Protein AF-A0A1Y1K9T4-F1 (afdb_monomer_lite)

Secondary structure (DSSP, 8-state):
--------PPPP-------------------------PPP------PPPPP--S--GGGG-HHHHHHHHS--TT--------EE----TTHHHHHHHHHHHHHHH-TTHHHHS-HHHHHHHHHHHHHHHHHHHHHTTT---HHHHHHHHHHHHS--PPPHHHHHHHHH-S-EE-TT-PEEEE--S----TTSS-SS--TTTHHHHHHS--HHHHHHHHHHHHHHHH-GGG-S--PPPTTTS-SSTTS-S--TTSTT-----PPPHHHHHHHHH-

Foldseek 3Di:
DDDDDDDDDDDDDDDDDDDDDDPPDPPPPPPPPPPPDDPDPDPPPPDPDDPPPDPDPVVPDPVVVVVVVPPCPPPPPPPDQLEDEFFCLVVQVVLVVVQVVVCVVPVCCCQQAPSLNSLLLLLLVLLLLVQVQCVVVVNHDPVSVVSNCVNVVDPDDDDPVSVVVSVVPAWDADPVRRIRGYDHPDAADPQQAQWACDPVRVVVQLRGPRSVLSVVLVVLLVVCQVPVPVPQFDADPPRHGHPDPPPDGDDPSRRNDDGHDHHDPNNVVNVVVD

Structure (mmCIF, N/CA/C/O backbone):
data_AF-A0A1Y1K9T4-F1
#
_entry.id   AF-A0A1Y1K9T4-F1
#
loop_
_atom_site.group_PDB
_atom_site.id
_atom_site.type_symbol
_atom_site.label_atom_id
_atom_site.label_alt_id
_atom_site.label_comp_id
_atom_site.label_asym_id
_atom_site.label_entity_id
_atom_site.label_seq_id
_atom_site.pdbx_PDB_ins_code
_atom_site.Cartn_x
_atom_site.Cartn_y
_atom_site.Cartn_z
_atom_site.occupancy
_atom_site.B_iso_or_equiv
_atom_site.auth_seq_id
_atom_site.auth_comp_id
_atom_site.auth_asym_id
_atom_site.auth_atom_id
_atom_site.pdbx_PDB_model_num
ATOM 1 N N . GLY A 1 1 ? 5.955 -22.149 -65.311 1.00 49.50 1 GLY A N 1
ATOM 2 C CA . GLY A 1 1 ? 7.385 -22.076 -64.959 1.00 49.50 1 GLY A CA 1
ATOM 3 C C . GLY A 1 1 ? 7.579 -22.649 -63.574 1.00 49.50 1 GLY A C 1
ATOM 4 O O . GLY A 1 1 ? 6.890 -22.221 -62.662 1.00 49.50 1 GLY A O 1
ATOM 5 N N . ARG A 1 2 ? 8.435 -23.666 -63.445 1.00 45.94 2 ARG A N 1
ATOM 6 C CA . ARG A 1 2 ? 8.861 -24.265 -62.171 1.00 45.94 2 ARG A CA 1
ATOM 7 C C . ARG A 1 2 ? 9.932 -23.386 -61.516 1.00 45.94 2 ARG A C 1
ATOM 9 O O . ARG A 1 2 ? 10.804 -22.896 -62.220 1.00 45.94 2 ARG A O 1
ATOM 16 N N . GLY A 1 3 ? 9.922 -23.303 -60.190 1.00 44.94 3 GLY A N 1
ATOM 17 C CA . GLY A 1 3 ? 11.048 -22.832 -59.376 1.00 44.94 3 GLY A CA 1
ATOM 18 C C . GLY A 1 3 ? 10.543 -22.349 -58.019 1.00 44.94 3 GLY A C 1
ATOM 19 O O . GLY A 1 3 ? 9.575 -21.611 -57.965 1.00 44.94 3 GLY A O 1
ATOM 20 N N . GLY A 1 4 ? 11.062 -22.744 -56.866 1.00 48.44 4 GLY A N 1
ATOM 21 C CA . GLY A 1 4 ? 12.143 -23.650 -56.503 1.00 48.44 4 GLY A CA 1
ATOM 22 C C . GLY A 1 4 ? 12.247 -23.537 -54.980 1.00 48.44 4 GLY A C 1
ATOM 23 O O . GLY A 1 4 ? 12.459 -22.448 -54.459 1.00 48.44 4 GLY A O 1
ATOM 24 N N . ARG A 1 5 ? 11.988 -24.630 -54.255 1.00 49.28 5 ARG A N 1
ATOM 25 C CA . ARG A 1 5 ? 12.021 -24.673 -52.785 1.00 49.28 5 ARG A CA 1
ATOM 26 C C . ARG A 1 5 ? 13.471 -24.816 -52.316 1.00 49.28 5 ARG A C 1
ATOM 28 O O . ARG A 1 5 ? 14.074 -25.860 -52.546 1.00 49.28 5 ARG A O 1
ATOM 35 N N . GLY A 1 6 ? 14.001 -23.806 -51.630 1.00 53.16 6 GLY A N 1
ATOM 36 C CA . GLY A 1 6 ? 15.271 -23.883 -50.906 1.00 53.16 6 GLY A CA 1
ATOM 37 C C . GLY A 1 6 ? 15.048 -24.311 -49.454 1.00 53.16 6 GLY A C 1
ATOM 38 O O . GLY A 1 6 ? 14.579 -23.522 -48.642 1.00 53.16 6 GLY A O 1
ATOM 39 N N . ARG A 1 7 ? 15.373 -25.568 -49.127 1.00 52.28 7 ARG A N 1
ATOM 40 C CA . ARG A 1 7 ? 15.517 -26.065 -47.748 1.00 52.28 7 ARG A CA 1
ATOM 41 C C . ARG A 1 7 ? 16.959 -25.819 -47.298 1.00 52.28 7 ARG A C 1
ATOM 43 O O . ARG A 1 7 ? 17.856 -26.544 -47.716 1.00 52.28 7 ARG A O 1
ATOM 50 N N . GLY A 1 8 ? 17.172 -24.809 -46.457 1.00 53.03 8 GLY A N 1
ATOM 51 C CA . GLY A 1 8 ? 18.429 -24.599 -45.738 1.00 53.03 8 GLY A CA 1
ATOM 52 C C . GLY A 1 8 ? 18.405 -25.348 -44.409 1.00 53.03 8 GLY A C 1
ATOM 53 O O . GLY A 1 8 ? 17.587 -25.047 -43.545 1.00 53.03 8 GLY A O 1
ATOM 54 N N . GLY A 1 9 ? 19.268 -26.354 -44.268 1.00 44.62 9 GLY A N 1
ATOM 55 C CA . GLY A 1 9 ? 19.454 -27.108 -43.032 1.00 44.62 9 GLY A CA 1
ATOM 56 C C . GLY A 1 9 ? 20.276 -26.325 -42.011 1.00 44.62 9 GLY A C 1
ATOM 57 O O . GLY A 1 9 ? 21.376 -25.871 -42.322 1.00 44.62 9 GLY A O 1
ATOM 58 N N . PHE A 1 10 ? 19.766 -26.215 -40.785 1.00 49.69 10 PHE A N 1
ATOM 59 C CA . PHE A 1 10 ? 20.542 -25.731 -39.648 1.00 49.69 10 PHE A CA 1
ATOM 60 C C . PHE A 1 10 ? 21.143 -26.909 -38.884 1.00 49.69 10 PHE A C 1
ATOM 62 O O . PHE A 1 10 ? 20.451 -27.818 -38.426 1.00 49.69 10 PHE A O 1
ATOM 69 N N . ARG A 1 11 ? 22.475 -26.887 -38.825 1.00 52.44 11 ARG A N 1
ATOM 70 C CA . ARG A 1 11 ? 23.350 -27.846 -38.158 1.00 52.44 11 ARG A CA 1
ATOM 71 C C . ARG A 1 11 ? 23.148 -27.810 -36.647 1.00 52.44 11 ARG A C 1
ATOM 73 O O . ARG A 1 11 ? 23.119 -26.742 -36.044 1.00 52.44 11 ARG A O 1
ATOM 80 N N . GLY A 1 12 ? 23.099 -29.000 -36.056 1.00 42.03 12 GLY A N 1
ATOM 81 C CA . GLY A 1 12 ? 23.170 -29.203 -34.618 1.00 42.03 12 GLY A CA 1
ATOM 82 C C . GLY A 1 12 ? 24.531 -28.802 -34.051 1.00 42.03 12 GLY A C 1
ATOM 83 O O . GLY A 1 12 ? 25.571 -29.285 -34.500 1.00 42.03 12 GLY A O 1
ATOM 84 N N . GLY A 1 13 ? 24.500 -27.947 -33.032 1.00 47.53 13 GLY A N 1
ATOM 85 C CA . GLY A 1 13 ? 25.598 -27.739 -32.100 1.00 47.53 13 GLY A CA 1
ATOM 86 C C . GLY A 1 13 ? 25.419 -28.663 -30.901 1.00 47.53 13 GLY A C 1
ATOM 87 O O . GLY A 1 13 ? 24.564 -28.427 -30.053 1.00 47.53 13 GLY A O 1
ATOM 88 N N . LYS A 1 14 ? 26.220 -29.730 -30.845 1.00 45.22 14 LYS A N 1
ATOM 89 C CA . LYS A 1 14 ? 26.478 -30.493 -29.621 1.00 45.22 14 LYS A CA 1
ATOM 90 C C . LYS A 1 14 ? 27.321 -29.610 -28.701 1.00 45.22 14 LYS A C 1
ATOM 92 O O . LYS A 1 14 ? 28.496 -29.415 -28.991 1.00 45.22 14 LYS A O 1
ATOM 97 N N . ASN A 1 15 ? 26.745 -29.118 -27.608 1.00 47.81 15 ASN A N 1
ATOM 98 C CA . ASN A 1 15 ? 27.526 -28.588 -26.496 1.00 47.81 15 ASN A CA 1
ATOM 99 C C . ASN A 1 15 ? 27.619 -29.659 -25.409 1.00 47.81 15 ASN A C 1
ATOM 101 O O . ASN A 1 15 ? 26.684 -29.894 -24.648 1.00 47.81 15 ASN A O 1
ATOM 105 N N . ASN A 1 16 ? 28.776 -30.315 -25.387 1.00 46.94 16 ASN A N 1
ATOM 106 C CA . ASN A 1 16 ? 29.278 -31.029 -24.228 1.00 46.94 16 ASN A CA 1
ATOM 107 C C . ASN A 1 16 ? 29.787 -29.973 -23.245 1.00 46.94 16 ASN A C 1
ATOM 109 O O . ASN A 1 16 ? 30.756 -29.289 -23.557 1.00 46.94 16 ASN A O 1
ATOM 113 N N . ASN A 1 17 ? 29.189 -29.873 -22.061 1.00 46.59 17 ASN A N 1
ATOM 114 C CA . ASN A 1 17 ? 29.926 -29.384 -20.904 1.00 46.59 17 ASN A CA 1
ATOM 115 C C . ASN A 1 17 ? 29.668 -30.307 -19.718 1.00 46.59 17 ASN A C 1
ATOM 117 O O . ASN A 1 17 ? 28.622 -30.290 -19.073 1.00 46.59 17 ASN A O 1
ATOM 121 N N . ALA A 1 18 ? 30.663 -31.164 -19.514 1.00 44.03 18 ALA A N 1
ATOM 122 C CA . ALA A 1 18 ? 30.941 -31.847 -18.273 1.00 44.03 18 ALA A CA 1
ATOM 123 C C . ALA A 1 18 ? 31.392 -30.808 -17.238 1.00 44.03 18 ALA A C 1
ATOM 125 O O . ALA A 1 18 ? 32.178 -29.918 -17.549 1.00 44.03 18 ALA A O 1
ATOM 126 N N . GLY A 1 19 ? 30.902 -30.932 -16.010 1.00 41.97 19 GLY A N 1
ATOM 127 C CA . GLY A 1 19 ? 31.289 -30.033 -14.927 1.00 41.97 19 GLY A CA 1
ATOM 128 C C . GLY A 1 19 ? 30.475 -30.255 -13.667 1.00 41.97 19 GLY A C 1
ATOM 129 O O . GLY A 1 19 ? 29.957 -29.310 -13.088 1.00 41.97 19 GLY A O 1
ATOM 130 N N . GLY A 1 20 ? 30.309 -31.518 -13.270 1.00 44.53 20 GLY A N 1
ATOM 131 C CA . GLY A 1 20 ? 29.775 -31.849 -11.959 1.00 44.53 20 GLY A CA 1
ATOM 132 C C . GLY A 1 20 ? 30.798 -31.506 -10.880 1.00 44.53 20 GLY A C 1
ATOM 133 O O . GLY A 1 20 ? 31.804 -32.194 -10.746 1.00 44.53 20 GLY A O 1
ATOM 134 N N . GLN A 1 21 ? 30.507 -30.486 -10.079 1.00 44.75 21 GLN A N 1
ATOM 135 C CA . GLN A 1 21 ? 31.008 -30.377 -8.715 1.00 44.75 21 GLN A CA 1
ATOM 136 C C . GLN A 1 21 ? 29.795 -30.315 -7.790 1.00 44.75 21 GLN A C 1
ATOM 138 O O . GLN A 1 21 ? 29.117 -29.300 -7.672 1.00 44.75 21 GLN A O 1
ATOM 143 N N . LYS A 1 22 ? 29.494 -31.466 -7.181 1.00 47.97 22 LYS A N 1
ATOM 144 C CA . LYS A 1 22 ? 28.606 -31.560 -6.024 1.00 47.97 22 LYS A CA 1
ATOM 145 C C . LYS A 1 22 ? 29.337 -30.927 -4.834 1.00 47.97 22 LYS A C 1
ATOM 147 O O . LYS A 1 22 ? 30.411 -31.427 -4.500 1.00 47.97 22 LYS A O 1
ATOM 152 N N . PRO A 1 23 ? 28.791 -29.904 -4.162 1.00 53.16 23 PRO A N 1
ATOM 153 C CA . PRO A 1 23 ? 29.259 -29.565 -2.829 1.00 53.16 23 PRO A CA 1
ATOM 154 C C . PRO A 1 23 ? 28.899 -30.719 -1.883 1.00 53.16 23 PRO A C 1
ATOM 156 O O . PRO A 1 23 ? 27.733 -31.092 -1.741 1.00 53.16 23 PRO A O 1
ATOM 159 N N . GLN A 1 24 ? 29.926 -31.324 -1.282 1.00 45.25 24 GLN A N 1
ATOM 160 C CA . GLN A 1 24 ? 29.798 -32.182 -0.109 1.00 45.25 24 GLN A CA 1
ATOM 161 C C . GLN A 1 24 ? 29.261 -31.320 1.038 1.00 45.25 24 GLN A C 1
ATOM 163 O O . GLN A 1 24 ? 30.014 -30.632 1.717 1.00 45.25 24 GLN A O 1
ATOM 168 N N . GLY A 1 25 ? 27.942 -31.325 1.220 1.00 42.34 25 GLY A N 1
ATOM 169 C CA . GLY A 1 25 ? 27.339 -30.920 2.479 1.00 42.34 25 GLY A CA 1
ATOM 170 C C . GLY A 1 25 ? 27.573 -32.033 3.490 1.00 42.34 25 GLY A C 1
ATOM 171 O O . GLY A 1 25 ? 27.000 -33.117 3.355 1.00 42.34 25 GLY A O 1
ATOM 172 N N . GLU A 1 26 ? 28.433 -31.777 4.473 1.00 43.53 26 GLU A N 1
ATOM 173 C CA . GLU A 1 26 ? 28.500 -32.559 5.703 1.00 43.53 26 GLU A CA 1
ATOM 174 C C . GLU A 1 26 ? 27.096 -32.626 6.303 1.00 43.53 26 GLU A C 1
ATOM 176 O O . GLU A 1 26 ? 26.565 -31.662 6.855 1.00 43.53 26 GLU A O 1
ATOM 181 N N . SER A 1 27 ? 26.463 -33.783 6.143 1.00 46.03 27 SER A N 1
ATOM 182 C CA . SER A 1 27 ? 25.241 -34.113 6.853 1.00 46.03 27 SER A CA 1
ATOM 183 C C . SER A 1 27 ? 25.638 -34.341 8.304 1.00 46.03 27 SER A C 1
ATOM 185 O O . SER A 1 27 ? 26.093 -35.424 8.669 1.00 46.03 27 SER A O 1
ATOM 187 N N . GLN A 1 28 ? 25.516 -33.304 9.130 1.00 48.09 28 GLN A N 1
ATOM 188 C CA . GLN A 1 28 ? 25.500 -33.494 10.570 1.00 48.09 28 GLN A CA 1
ATOM 189 C C . GLN A 1 28 ? 24.288 -34.373 10.886 1.00 48.09 28 GLN A C 1
ATOM 191 O O . GLN A 1 28 ? 23.140 -33.941 10.792 1.00 48.09 28 GLN A O 1
ATOM 196 N N . ASN A 1 29 ? 24.561 -35.638 11.209 1.00 39.69 29 ASN A N 1
ATOM 197 C CA . ASN A 1 29 ? 23.610 -36.530 11.852 1.00 39.69 29 ASN A CA 1
ATOM 198 C C . ASN A 1 29 ? 23.213 -35.887 13.182 1.00 39.69 29 ASN A C 1
ATOM 200 O O . ASN A 1 29 ? 23.878 -36.068 14.202 1.00 39.69 29 ASN A O 1
ATOM 204 N N . ILE A 1 30 ? 22.127 -35.118 13.169 1.00 43.31 30 ILE A N 1
ATOM 205 C CA . ILE A 1 30 ? 21.402 -34.785 14.385 1.00 43.31 30 ILE A CA 1
ATOM 206 C C . ILE A 1 30 ? 20.771 -36.097 14.835 1.00 43.31 30 ILE A C 1
ATOM 208 O O . ILE A 1 30 ? 19.732 -36.522 14.330 1.00 43.31 30 ILE A O 1
ATOM 212 N N . THR A 1 31 ? 21.443 -36.770 15.764 1.00 41.16 31 THR A N 1
ATOM 213 C CA . THR A 1 31 ? 20.848 -37.825 16.575 1.00 41.16 31 THR A CA 1
ATOM 214 C C . THR A 1 31 ? 19.675 -37.192 17.313 1.00 41.16 31 THR A C 1
ATOM 216 O O . THR A 1 31 ? 19.848 -36.539 18.340 1.00 41.16 31 THR A O 1
ATOM 219 N N . ILE A 1 32 ? 18.473 -37.342 16.756 1.00 43.34 32 ILE A N 1
ATOM 220 C CA . ILE A 1 32 ? 17.227 -37.060 17.457 1.00 43.34 32 ILE A CA 1
ATOM 221 C C . ILE A 1 32 ? 17.204 -38.040 18.625 1.00 43.34 32 ILE A C 1
ATOM 223 O O . ILE A 1 32 ? 16.961 -39.235 18.449 1.00 43.34 32 ILE A O 1
ATOM 227 N N . GLY A 1 33 ? 17.546 -37.539 19.811 1.00 42.03 33 GLY A N 1
ATOM 228 C CA . GLY A 1 33 ? 17.404 -38.284 21.047 1.00 42.03 33 GLY A CA 1
ATOM 229 C C . GLY A 1 33 ? 15.968 -38.781 21.137 1.00 42.03 33 GLY A C 1
ATOM 230 O O . GLY A 1 33 ? 15.025 -37.992 21.119 1.00 42.03 33 GLY A O 1
ATOM 231 N N . GLN A 1 34 ? 15.806 -40.101 21.187 1.00 42.69 34 GLN A N 1
ATOM 232 C CA . GLN A 1 34 ? 14.539 -40.725 21.520 1.00 42.69 34 GLN A CA 1
ATOM 233 C C . GLN A 1 34 ? 14.127 -40.238 22.912 1.00 42.69 34 GLN A C 1
ATOM 235 O O . GLN A 1 34 ? 14.624 -40.728 23.925 1.00 42.69 34 GLN A O 1
ATOM 240 N N . PHE A 1 35 ? 13.196 -39.287 22.972 1.00 45.66 35 PHE A N 1
ATOM 241 C CA . PHE A 1 35 ? 12.463 -38.962 24.190 1.00 45.66 35 PHE A CA 1
ATOM 242 C C . PHE A 1 35 ? 11.432 -40.066 24.461 1.00 45.66 35 PHE A C 1
ATOM 244 O O . PHE A 1 35 ? 10.226 -39.859 24.389 1.00 45.66 35 PHE A O 1
ATOM 251 N N . ASN A 1 36 ? 11.918 -41.268 24.775 1.00 52.19 36 ASN A N 1
ATOM 252 C CA . ASN A 1 36 ? 11.125 -42.308 25.419 1.00 52.19 36 ASN A CA 1
ATOM 253 C C . ASN A 1 36 ? 11.132 -42.051 26.928 1.00 52.19 36 ASN A C 1
ATOM 255 O O . ASN A 1 36 ? 11.788 -42.747 27.699 1.00 52.19 36 ASN A O 1
ATOM 259 N N . THR A 1 37 ? 10.388 -41.039 27.365 1.00 51.78 37 THR A N 1
ATOM 260 C CA . THR A 1 37 ? 9.937 -40.968 28.755 1.00 51.78 37 THR A CA 1
ATOM 261 C C . THR A 1 37 ? 8.438 -41.170 28.753 1.00 51.78 37 THR A C 1
ATOM 263 O O . THR A 1 37 ? 7.684 -40.271 28.386 1.00 51.78 37 THR A O 1
ATOM 266 N N . ALA A 1 38 ? 8.019 -42.373 29.145 1.00 57.97 38 ALA A N 1
ATOM 267 C CA . ALA A 1 38 ? 6.635 -42.643 29.492 1.00 57.97 38 ALA A CA 1
ATOM 268 C C . ALA A 1 38 ? 6.132 -41.559 30.468 1.00 57.97 38 ALA A C 1
ATOM 270 O O . ALA A 1 38 ? 6.896 -41.144 31.350 1.00 57.97 38 ALA A O 1
ATOM 271 N N . PRO A 1 39 ? 4.883 -41.084 30.331 1.00 54.97 39 PRO A N 1
ATOM 272 C CA . PRO A 1 39 ? 4.324 -40.112 31.257 1.00 54.97 39 PRO A CA 1
ATOM 273 C C . PRO A 1 39 ? 4.402 -40.683 32.675 1.00 54.97 39 PRO A C 1
ATOM 275 O O . PRO A 1 39 ? 3.820 -41.729 32.968 1.00 54.97 39 PRO A O 1
ATOM 278 N N . LYS A 1 40 ? 5.154 -40.012 33.558 1.00 50.41 40 LYS A N 1
ATOM 279 C CA . LYS A 1 40 ? 5.121 -40.303 34.994 1.00 50.41 40 LYS A CA 1
ATOM 280 C C . LYS A 1 40 ? 3.668 -40.176 35.436 1.00 50.41 40 LYS A C 1
ATOM 282 O O . LYS A 1 40 ? 3.077 -39.109 35.281 1.00 50.41 40 LYS A O 1
ATOM 287 N N . SER A 1 41 ? 3.103 -41.260 35.961 1.00 54.59 41 SER A N 1
ATOM 288 C CA . SER A 1 41 ? 1.769 -41.256 36.548 1.00 54.59 41 SER A CA 1
ATOM 289 C C . SER A 1 41 ? 1.710 -40.165 37.614 1.00 54.59 41 SER A C 1
ATOM 291 O O . SER A 1 41 ? 2.387 -40.254 38.642 1.00 54.59 41 SER A O 1
ATOM 293 N N . VAL A 1 42 ? 0.940 -39.114 37.345 1.00 51.56 42 VAL A N 1
ATOM 294 C CA . VAL A 1 42 ? 0.647 -38.068 38.320 1.00 51.56 42 VAL A CA 1
ATOM 295 C C . VAL A 1 42 ? -0.118 -38.738 39.451 1.00 51.56 42 VAL A C 1
ATOM 297 O O . VAL A 1 42 ? -1.208 -39.268 39.250 1.00 51.56 42 VAL A O 1
ATOM 300 N N . ASN A 1 43 ? 0.496 -38.777 40.630 1.00 55.03 43 ASN A N 1
ATOM 301 C CA . ASN A 1 43 ? -0.120 -39.328 41.822 1.00 55.03 43 ASN A CA 1
ATOM 302 C C . ASN A 1 43 ? -1.220 -38.349 42.263 1.00 55.03 43 ASN A C 1
ATOM 304 O O . ASN A 1 43 ? -0.941 -37.328 42.883 1.00 55.03 43 ASN A O 1
ATOM 308 N N . THR A 1 44 ? -2.468 -38.628 41.886 1.00 52.03 44 THR A N 1
ATOM 309 C CA . THR A 1 44 ? -3.664 -37.809 42.166 1.00 52.03 44 THR A CA 1
ATOM 310 C C . THR A 1 44 ? -4.129 -37.875 43.623 1.00 52.03 44 THR A C 1
ATOM 312 O O . THR A 1 44 ? -5.210 -37.397 43.956 1.00 52.03 44 THR A O 1
ATOM 315 N N . SER A 1 45 ? -3.313 -38.417 44.527 1.00 53.41 45 SER A N 1
ATOM 316 C CA . SER A 1 45 ? -3.566 -38.384 45.966 1.00 53.41 45 SER A CA 1
ATOM 317 C C . SER A 1 45 ? -3.130 -37.039 46.564 1.00 53.41 45 SER A C 1
ATOM 319 O O . SER A 1 45 ? -2.232 -36.979 47.405 1.00 53.41 45 SER A O 1
ATOM 321 N N . LEU A 1 46 ? -3.772 -35.947 46.144 1.00 53.12 46 LEU A N 1
ATOM 322 C CA . LEU A 1 46 ? -3.769 -34.702 46.911 1.00 53.12 46 LEU A CA 1
ATOM 323 C C . LEU A 1 46 ? -4.755 -34.874 48.067 1.00 53.12 46 LEU A C 1
ATOM 325 O O . LEU A 1 46 ? -5.938 -34.557 47.958 1.00 53.12 46 LEU A O 1
ATOM 329 N N . THR A 1 47 ? -4.277 -35.420 49.180 1.00 62.62 47 THR A N 1
ATOM 330 C CA . THR A 1 47 ? -4.990 -35.306 50.450 1.00 62.62 47 THR A CA 1
ATOM 331 C C . THR A 1 47 ? -5.047 -33.822 50.819 1.00 62.62 47 THR A C 1
ATOM 333 O O . THR A 1 47 ? -3.994 -33.182 50.877 1.00 62.62 47 THR A O 1
ATOM 336 N N . PRO A 1 48 ? -6.238 -33.239 51.053 1.00 55.78 48 PRO A N 1
ATOM 337 C CA . PRO A 1 48 ? -6.345 -31.845 51.456 1.00 55.78 48 PRO A CA 1
ATOM 338 C C . PRO A 1 48 ? -5.550 -31.643 52.747 1.00 55.78 48 PRO A C 1
ATOM 340 O O . PRO A 1 48 ? -5.837 -32.263 53.776 1.00 55.78 48 PRO A O 1
ATOM 343 N N . MET A 1 49 ? -4.515 -30.803 52.673 1.00 55.28 49 MET A N 1
ATOM 344 C CA . MET A 1 49 ? -3.785 -30.337 53.845 1.00 55.28 49 MET A CA 1
ATOM 345 C C . MET A 1 49 ? -4.809 -29.730 54.801 1.00 55.28 49 MET A C 1
ATOM 347 O O . MET A 1 49 ? -5.542 -28.809 54.437 1.00 55.28 49 MET A O 1
ATOM 351 N N . LYS A 1 50 ? -4.903 -30.296 56.008 1.00 61.69 50 LYS A N 1
ATOM 352 C CA . LYS A 1 50 ? -5.795 -29.778 57.043 1.00 61.69 50 LYS A CA 1
ATOM 353 C C . LYS A 1 50 ? -5.446 -28.302 57.269 1.00 61.69 50 LYS A C 1
ATOM 355 O O . LYS A 1 50 ? -4.260 -28.007 57.430 1.00 61.69 50 LYS A O 1
ATOM 360 N N . PRO A 1 51 ? -6.431 -27.389 57.269 1.00 54.66 51 PRO A N 1
ATOM 361 C CA . PRO A 1 51 ? -6.173 -25.988 57.553 1.00 54.66 51 PRO A CA 1
ATOM 362 C C . PRO A 1 51 ? -5.486 -25.887 58.915 1.00 54.66 51 PRO A C 1
ATOM 364 O O . PRO A 1 51 ? -5.935 -26.496 59.889 1.00 54.66 51 PRO A O 1
ATOM 367 N N . SER A 1 52 ? -4.365 -25.168 58.960 1.00 55.56 52 SER A N 1
ATOM 368 C CA . SER A 1 52 ? -3.669 -24.882 60.210 1.00 55.56 52 SER A CA 1
ATOM 369 C C . SER A 1 52 ? -4.634 -24.160 61.148 1.00 55.56 52 SER A C 1
ATOM 371 O O . SER A 1 52 ? -5.065 -23.045 60.869 1.00 55.56 52 SER A O 1
ATOM 373 N N . THR A 1 53 ? -4.991 -24.807 62.255 1.00 61.81 53 THR A N 1
ATOM 374 C CA . THR A 1 53 ? -5.800 -24.223 63.333 1.00 61.81 53 THR A CA 1
ATOM 375 C C . THR A 1 53 ? -4.961 -23.439 64.336 1.00 61.81 53 THR A C 1
ATOM 377 O O . THR A 1 53 ? -5.515 -22.907 65.295 1.00 61.81 53 THR A O 1
ATOM 380 N N . GLN A 1 54 ? -3.639 -23.361 64.149 1.00 62.06 54 GLN A N 1
ATOM 381 C CA . GLN A 1 54 ? -2.808 -22.485 64.966 1.00 62.06 54 GLN A CA 1
ATOM 382 C C . GLN A 1 54 ? -2.822 -21.070 64.372 1.00 62.06 54 GLN A C 1
ATOM 384 O O . GLN A 1 54 ? -2.382 -20.896 63.232 1.00 62.06 54 GLN A O 1
ATOM 389 N N . PRO A 1 55 ? -3.330 -20.063 65.107 1.00 55.47 55 PRO A N 1
ATOM 390 C CA . PRO A 1 55 ? -3.216 -18.672 64.701 1.00 55.47 55 PRO A CA 1
ATOM 391 C C . PRO A 1 55 ? -1.731 -18.304 64.691 1.00 55.47 55 PRO A C 1
ATOM 393 O O . PRO A 1 55 ? -1.088 -18.253 65.735 1.00 55.47 55 PRO A O 1
ATOM 396 N N . SER A 1 56 ? -1.167 -18.100 63.503 1.00 60.50 56 SER A N 1
ATOM 397 C CA . SER A 1 56 ? 0.183 -17.562 63.361 1.00 60.50 56 SER A CA 1
ATOM 398 C C . SER A 1 56 ? 0.235 -16.155 63.961 1.00 60.50 56 SER A C 1
ATOM 400 O O . SER A 1 56 ? -0.655 -15.346 63.688 1.00 60.50 56 SER A O 1
ATOM 402 N N . GLU A 1 57 ? 1.294 -15.846 64.712 1.00 59.25 57 GLU A N 1
ATOM 403 C CA . GLU A 1 57 ? 1.519 -14.546 65.371 1.00 59.25 57 GLU A CA 1
ATOM 404 C C . GLU A 1 57 ? 1.515 -13.336 64.413 1.00 59.25 57 GLU A C 1
ATOM 406 O O . GLU A 1 57 ? 1.377 -12.204 64.863 1.00 59.25 57 GLU A O 1
ATOM 411 N N . LEU A 1 58 ? 1.544 -13.561 63.092 1.00 57.84 58 LEU A N 1
ATOM 412 C CA . LEU A 1 58 ? 1.388 -12.520 62.069 1.00 57.84 58 LEU A CA 1
ATOM 413 C C . LEU A 1 58 ? 0.065 -11.735 62.132 1.00 57.84 58 LEU A C 1
ATOM 415 O O . LEU A 1 58 ? -0.017 -10.662 61.550 1.00 57.84 58 LEU A O 1
ATOM 419 N N . ARG A 1 59 ? -0.973 -12.225 62.826 1.00 54.09 59 ARG A N 1
ATOM 420 C CA . ARG A 1 59 ? -2.239 -11.476 62.978 1.00 54.09 59 ARG A CA 1
ATOM 421 C C . ARG A 1 59 ? -2.178 -10.311 63.972 1.00 54.09 59 ARG A C 1
ATOM 423 O O . ARG A 1 59 ? -3.093 -9.495 63.985 1.00 54.09 59 ARG A O 1
ATOM 430 N N . ASN A 1 60 ? -1.123 -10.233 64.779 1.00 55.84 60 ASN A N 1
ATOM 431 C CA . ASN A 1 60 ? -0.922 -9.161 65.757 1.00 55.84 60 ASN A CA 1
ATOM 432 C C . ASN A 1 60 ? 0.242 -8.243 65.375 1.00 55.84 60 ASN A C 1
ATOM 434 O O . ASN A 1 60 ? 0.776 -7.551 66.238 1.00 55.84 60 ASN A O 1
ATOM 438 N N . ASP A 1 61 ? 0.667 -8.261 64.112 1.00 61.59 61 ASP A N 1
ATOM 439 C CA . ASP A 1 61 ? 1.626 -7.283 63.630 1.00 61.59 61 ASP A CA 1
ATOM 440 C C . ASP A 1 61 ? 0.885 -5.952 63.390 1.00 61.59 61 ASP A C 1
ATOM 442 O O . ASP A 1 61 ? 0.011 -5.895 62.517 1.00 61.59 61 ASP A O 1
ATOM 446 N N . PRO A 1 62 ? 1.179 -4.885 64.159 1.00 62.22 62 PRO A N 1
ATOM 447 C CA . PRO A 1 62 ? 0.538 -3.586 63.976 1.00 62.22 62 PRO A CA 1
ATOM 448 C C . PRO A 1 62 ? 0.784 -3.003 62.577 1.00 62.22 62 PRO A C 1
ATOM 450 O O . PRO A 1 62 ? -0.041 -2.233 62.106 1.00 62.22 62 PRO A O 1
ATOM 453 N N . MET A 1 63 ? 1.833 -3.432 61.860 1.00 62.22 63 MET A N 1
ATOM 454 C CA . MET A 1 63 ? 2.055 -3.032 60.463 1.00 62.22 63 MET A CA 1
ATOM 455 C C . MET A 1 63 ? 1.039 -3.634 59.481 1.00 62.22 63 MET A C 1
ATOM 457 O O . MET A 1 63 ? 0.908 -3.133 58.369 1.00 62.22 63 MET A O 1
ATOM 461 N N . TRP A 1 64 ? 0.334 -4.707 59.855 1.00 61.47 64 TRP A N 1
ATOM 462 C CA . TRP A 1 64 ? -0.679 -5.353 59.010 1.00 61.47 64 TRP A CA 1
ATOM 463 C C . TRP A 1 64 ? -2.108 -4.899 59.319 1.00 61.47 64 TRP A C 1
ATOM 465 O O . TRP A 1 64 ? -2.988 -5.080 58.480 1.00 61.47 64 TRP A O 1
ATOM 475 N N . GLN A 1 65 ? -2.348 -4.285 60.482 1.00 58.38 65 GLN A N 1
ATOM 476 C CA . GLN A 1 65 ? -3.670 -3.764 60.854 1.00 58.38 65 GLN A CA 1
ATOM 477 C C . GLN A 1 65 ? -4.029 -2.478 60.090 1.00 58.38 65 GLN A C 1
ATOM 479 O O . GLN A 1 65 ? -5.209 -2.228 59.848 1.00 58.38 65 GLN A O 1
ATOM 484 N N . ASP A 1 66 ? -3.028 -1.726 59.624 1.00 56.53 66 ASP A N 1
ATOM 485 C CA . ASP A 1 66 ? -3.248 -0.483 58.875 1.00 56.53 66 ASP A CA 1
ATOM 486 C C . ASP A 1 66 ? -3.616 -0.719 57.396 1.00 56.53 66 ASP A C 1
ATOM 488 O O . ASP A 1 66 ? -4.285 0.114 56.789 1.00 56.53 66 ASP A O 1
ATOM 492 N N . PHE A 1 67 ? -3.290 -1.885 56.819 1.00 56.69 67 PHE A N 1
ATOM 493 C CA . PHE A 1 67 ? -3.668 -2.216 55.433 1.00 56.69 67 PHE A CA 1
ATOM 494 C C . PHE A 1 67 ? -5.147 -2.591 55.265 1.00 56.69 67 PHE A C 1
ATOM 496 O O . PHE A 1 67 ? -5.673 -2.500 54.157 1.00 56.69 67 PHE A O 1
ATOM 503 N N . GLU A 1 68 ? -5.821 -3.043 56.328 1.00 55.72 68 GLU A N 1
ATOM 504 C CA . GLU A 1 68 ? -7.250 -3.391 56.269 1.00 55.72 68 GLU A CA 1
ATOM 505 C C . GLU A 1 68 ? -8.163 -2.188 56.575 1.00 55.72 68 GLU A C 1
ATOM 507 O O . GLU A 1 68 ? -9.327 -2.193 56.172 1.00 55.72 68 GLU A O 1
ATOM 512 N N . ALA A 1 69 ? -7.649 -1.157 57.260 1.00 53.47 69 ALA A N 1
ATOM 513 C CA . ALA A 1 69 ? -8.414 0.024 57.674 1.00 53.47 69 ALA A CA 1
ATOM 514 C C . ALA A 1 69 ? -8.296 1.205 56.698 1.00 53.47 69 ALA A C 1
ATOM 516 O O . ALA A 1 69 ? -9.262 1.951 56.524 1.00 53.47 69 ALA A O 1
ATOM 517 N N . GLU A 1 70 ? -7.167 1.341 56.000 1.00 55.00 70 GLU A N 1
ATOM 518 C CA . GLU A 1 70 ? -7.090 2.156 54.790 1.00 55.00 70 GLU A CA 1
ATOM 519 C C . GLU A 1 70 ? -7.647 1.326 53.636 1.00 55.00 70 GLU A C 1
ATOM 521 O O . GLU A 1 70 ? -6.913 0.738 52.839 1.00 55.00 70 GLU A O 1
ATOM 526 N N . GLY A 1 71 ? -8.982 1.237 53.560 1.00 55.31 71 GLY A N 1
ATOM 527 C CA . GLY A 1 71 ? -9.639 0.796 52.336 1.00 55.31 71 GLY A CA 1
ATOM 528 C C . GLY A 1 71 ? -8.943 1.498 51.178 1.00 55.31 71 GLY A C 1
ATOM 529 O O . GLY A 1 71 ? -8.748 2.704 51.264 1.00 55.31 71 GLY A O 1
ATOM 530 N N . LEU A 1 72 ? -8.477 0.731 50.187 1.00 55.84 72 LEU A N 1
ATOM 531 C CA . LEU A 1 72 ? -7.665 1.176 49.048 1.00 55.84 72 LEU A CA 1
ATOM 532 C C . LEU A 1 72 ? -8.399 2.233 48.190 1.00 55.84 72 LEU A C 1
ATOM 534 O O . LEU A 1 72 ? -8.732 2.026 47.023 1.00 55.84 72 LEU A O 1
ATOM 538 N N . GLU A 1 73 ? -8.646 3.396 48.783 1.00 52.94 73 GLU A N 1
ATOM 539 C CA . GLU A 1 73 ? -9.109 4.651 48.220 1.00 52.94 73 GLU A CA 1
ATOM 540 C C . GLU A 1 73 ? -7.913 5.254 47.490 1.00 52.94 73 GLU A C 1
ATOM 542 O O . GLU A 1 73 ? -7.199 6.133 47.957 1.00 52.94 73 GLU A O 1
ATOM 547 N N . GLY A 1 74 ? -7.629 4.679 46.330 1.00 52.75 74 GLY A N 1
ATOM 548 C CA . GLY A 1 74 ? -6.465 5.048 45.534 1.00 52.75 74 GLY A CA 1
ATOM 549 C C . GLY A 1 74 ? -6.390 4.302 44.214 1.00 52.75 74 GLY A C 1
ATOM 550 O O . GLY A 1 74 ? -5.802 4.805 43.256 1.00 52.75 74 GLY A O 1
ATOM 551 N N . PHE A 1 75 ? -7.065 3.155 44.098 1.00 54.97 75 PHE A N 1
ATOM 552 C CA . PHE A 1 75 ? -7.328 2.567 42.793 1.00 54.97 75 PHE A CA 1
ATOM 553 C C . PHE A 1 75 ? -8.447 3.342 42.108 1.00 54.97 75 PHE A C 1
ATOM 555 O O . PHE A 1 75 ? -9.612 2.945 42.100 1.00 54.97 75 PHE A O 1
ATOM 562 N N . VAL A 1 76 ? -8.080 4.461 41.486 1.00 55.56 76 VAL A N 1
ATOM 563 C CA . VAL A 1 76 ? -8.875 4.990 40.383 1.00 55.56 76 VAL A CA 1
ATOM 564 C C . VAL A 1 76 ? -8.934 3.864 39.360 1.00 55.56 76 VAL A C 1
ATOM 566 O O . VAL A 1 76 ? -7.902 3.483 38.803 1.00 55.56 76 VAL A O 1
ATOM 569 N N . ALA A 1 77 ? -10.121 3.284 39.169 1.00 60.41 77 ALA A N 1
ATOM 570 C CA . ALA A 1 77 ? -10.343 2.297 38.127 1.00 60.41 77 ALA A CA 1
ATOM 571 C C . ALA A 1 77 ? -9.767 2.875 36.833 1.00 60.41 77 ALA A C 1
ATOM 573 O O . ALA A 1 77 ? -10.205 3.938 36.387 1.00 60.41 77 ALA A O 1
ATOM 574 N N . TYR A 1 78 ? -8.726 2.232 36.298 1.00 56.91 78 TYR A N 1
ATOM 575 C CA . TYR A 1 78 ? -8.048 2.706 35.102 1.00 56.91 78 TYR A CA 1
ATOM 576 C C . TYR A 1 78 ? -9.123 2.865 34.034 1.00 56.91 78 TYR A C 1
ATOM 578 O O . TYR A 1 78 ? -9.729 1.867 33.643 1.00 56.91 78 TYR A O 1
ATOM 586 N N . ALA A 1 79 ? -9.428 4.104 33.635 1.00 65.44 79 ALA A N 1
ATOM 587 C CA . ALA A 1 79 ? -10.454 4.347 32.635 1.00 65.44 79 ALA A CA 1
ATOM 588 C C . ALA A 1 79 ? -10.022 3.561 31.392 1.00 65.44 79 ALA A C 1
ATOM 590 O O . ALA A 1 79 ? -8.967 3.872 30.827 1.00 65.44 79 ALA A O 1
ATOM 591 N N . PRO A 1 80 ? -10.740 2.489 31.011 1.00 74.31 80 PRO A N 1
ATOM 592 C CA . PRO A 1 80 ? -10.236 1.587 29.998 1.00 74.31 80 PRO A CA 1
ATOM 593 C C . PRO A 1 80 ? -10.097 2.389 28.710 1.00 74.31 80 PRO A C 1
ATOM 595 O O . PRO A 1 80 ? -11.082 2.919 28.190 1.00 74.31 80 PRO A O 1
ATOM 598 N N . ARG A 1 81 ? -8.866 2.517 28.203 1.00 77.44 81 ARG A N 1
ATOM 599 C CA . ARG A 1 81 ? -8.635 3.056 26.864 1.00 77.44 81 ARG A CA 1
ATOM 600 C C . ARG A 1 81 ? -9.225 2.057 25.880 1.00 77.44 81 ARG A C 1
ATOM 602 O O . ARG A 1 81 ? -8.593 1.073 25.517 1.00 77.44 81 ARG A O 1
ATOM 609 N N . ARG A 1 82 ? -10.460 2.314 25.457 1.00 90.38 82 ARG A N 1
ATOM 610 C CA . ARG A 1 82 ? -11.198 1.526 24.460 1.00 90.38 82 ARG A CA 1
ATOM 611 C C . ARG A 1 82 ? -10.735 1.850 23.042 1.00 90.38 82 ARG A C 1
ATOM 613 O O . ARG A 1 82 ? -11.548 1.970 22.134 1.00 90.38 82 ARG A O 1
ATOM 620 N N . THR A 1 83 ? -9.436 2.060 22.864 1.00 92.56 83 THR A N 1
ATOM 621 C CA . THR A 1 83 ? -8.830 2.417 21.584 1.00 92.56 83 THR A CA 1
ATOM 622 C C . THR A 1 83 ? -7.575 1.601 21.361 1.00 92.56 83 THR A C 1
ATOM 624 O O . THR A 1 83 ? -6.760 1.478 22.273 1.00 92.56 83 THR A O 1
ATOM 627 N N . PHE A 1 84 ? -7.389 1.108 20.146 1.00 92.75 84 PHE A N 1
ATOM 628 C CA . PHE A 1 84 ? -6.193 0.376 19.736 1.00 92.75 84 PHE A CA 1
ATOM 629 C C . PHE A 1 84 ? -5.752 0.841 18.351 1.00 92.75 84 PHE A C 1
ATOM 631 O O . PHE A 1 84 ? -6.566 1.388 17.617 1.00 92.75 84 PHE A O 1
ATOM 638 N N . ALA A 1 85 ? -4.487 0.637 17.996 1.00 91.38 85 ALA A N 1
ATOM 639 C CA . ALA A 1 85 ? -3.961 0.965 16.674 1.00 91.38 85 ALA A CA 1
ATOM 640 C C . ALA A 1 85 ? -3.649 -0.312 15.890 1.00 91.38 85 ALA A C 1
ATOM 642 O O . ALA A 1 85 ? -3.330 -1.342 16.483 1.00 91.38 85 ALA A O 1
ATOM 643 N N . VAL A 1 86 ? -3.734 -0.231 14.563 1.00 91.25 86 VAL A N 1
ATOM 644 C CA . VAL A 1 86 ? -3.369 -1.314 13.639 1.00 91.25 86 VAL A CA 1
ATOM 645 C C . VAL A 1 86 ? -2.392 -0.767 12.609 1.00 91.25 86 VAL A C 1
ATOM 647 O O . VAL A 1 86 ? -2.534 0.368 12.149 1.00 91.25 86 VAL A O 1
ATOM 650 N N . THR A 1 87 ? -1.408 -1.587 12.255 1.00 92.94 87 THR A N 1
ATOM 651 C CA . THR A 1 87 ? -0.461 -1.349 11.165 1.00 92.94 87 THR A CA 1
ATOM 652 C C . THR A 1 87 ? -0.852 -2.192 9.948 1.00 92.94 87 THR A C 1
ATOM 654 O O . THR A 1 87 ? -1.435 -3.269 10.073 1.00 92.94 87 THR A O 1
ATOM 657 N N . LEU A 1 88 ? -0.528 -1.710 8.750 1.00 93.94 88 LEU A N 1
ATOM 658 C CA . LEU A 1 88 ? -0.763 -2.396 7.474 1.00 93.94 88 LEU A CA 1
ATOM 659 C C . LEU A 1 88 ? 0.486 -3.099 6.941 1.00 93.94 88 LEU A C 1
ATOM 661 O O . LEU A 1 88 ? 0.559 -3.434 5.760 1.00 93.94 88 LEU A O 1
ATOM 665 N N . GLU A 1 89 ? 1.476 -3.339 7.798 1.00 93.81 89 GLU A N 1
ATOM 666 C CA . GLU A 1 89 ? 2.725 -4.002 7.415 1.00 93.81 89 GLU A CA 1
ATOM 667 C C . GLU A 1 89 ? 2.488 -5.408 6.849 1.00 93.81 89 GLU A C 1
ATOM 669 O O . GLU A 1 89 ? 3.150 -5.816 5.897 1.00 93.81 89 GLU A O 1
ATOM 674 N N . GLY A 1 90 ? 1.472 -6.113 7.362 1.00 95.00 90 GLY A N 1
ATOM 675 C CA . GLY A 1 90 ? 1.075 -7.435 6.877 1.00 95.00 90 GLY A CA 1
ATOM 676 C C . GLY A 1 90 ? 0.464 -7.432 5.472 1.00 95.00 90 GLY A C 1
ATOM 677 O O . GLY A 1 90 ? 0.429 -8.478 4.825 1.00 95.00 90 GLY A O 1
ATOM 678 N N . LEU A 1 91 ? 0.018 -6.276 4.965 1.00 96.31 91 LEU A N 1
ATOM 679 C CA . LEU A 1 91 ? -0.597 -6.182 3.642 1.00 96.31 91 LEU A CA 1
ATOM 680 C C . LEU A 1 91 ? 0.437 -6.261 2.513 1.00 96.31 91 LEU A C 1
ATOM 682 O O . LEU A 1 91 ? 0.154 -6.843 1.472 1.00 96.31 91 LEU A O 1
ATOM 686 N N . ALA A 1 92 ? 1.644 -5.723 2.708 1.00 95.44 92 ALA A N 1
ATOM 687 C CA . ALA A 1 92 ? 2.692 -5.739 1.686 1.00 95.44 92 ALA A CA 1
ATOM 688 C C . ALA A 1 92 ? 3.086 -7.164 1.227 1.00 95.44 92 ALA A C 1
ATOM 690 O O . ALA A 1 92 ? 2.969 -7.443 0.031 1.00 95.44 92 ALA A O 1
ATOM 691 N N . PRO A 1 93 ? 3.471 -8.101 2.121 1.00 96.50 93 PRO A N 1
ATOM 692 C CA . PRO A 1 93 ? 3.773 -9.471 1.705 1.00 96.50 93 PRO A CA 1
ATOM 693 C C . PRO A 1 93 ? 2.539 -10.209 1.165 1.00 96.50 93 PRO A C 1
ATOM 695 O O . PRO A 1 93 ? 2.673 -11.063 0.288 1.00 96.50 93 PRO A O 1
ATOM 698 N N . LEU A 1 94 ? 1.333 -9.863 1.635 1.00 97.88 94 LEU A N 1
ATOM 699 C CA . LEU A 1 94 ? 0.086 -10.430 1.121 1.00 97.88 94 LEU A CA 1
ATOM 700 C C . LEU A 1 94 ? -0.178 -10.008 -0.334 1.00 97.88 94 LEU A C 1
ATOM 702 O O . LEU A 1 94 ? -0.564 -10.847 -1.145 1.00 97.88 94 LEU A O 1
ATOM 706 N N . ILE A 1 95 ? 0.070 -8.740 -0.685 1.00 97.75 95 ILE A N 1
ATOM 707 C CA . ILE A 1 95 ? -0.010 -8.238 -2.067 1.00 97.75 95 ILE A CA 1
ATOM 708 C C . ILE A 1 95 ? 0.919 -9.048 -2.972 1.00 97.75 95 ILE A C 1
ATOM 710 O O . ILE A 1 9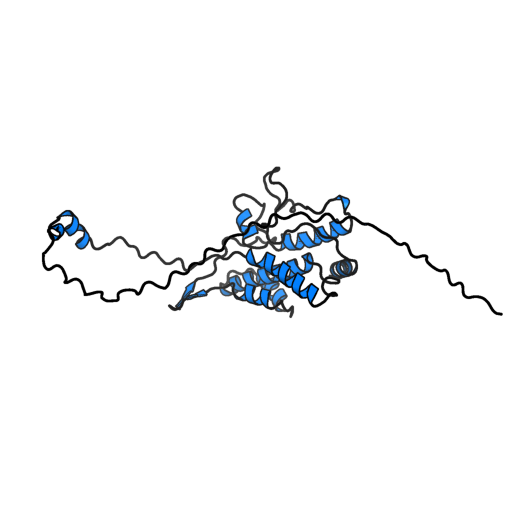5 ? 0.488 -9.512 -4.027 1.00 97.75 95 ILE A O 1
ATOM 714 N N . ASP A 1 96 ? 2.173 -9.238 -2.558 1.00 97.50 96 ASP A N 1
ATOM 715 C CA . ASP A 1 96 ? 3.157 -9.985 -3.344 1.00 97.50 96 ASP A CA 1
ATOM 716 C C . ASP A 1 96 ? 2.734 -11.447 -3.538 1.00 97.50 96 ASP A C 1
ATOM 718 O O . ASP A 1 96 ? 2.719 -11.939 -4.668 1.00 97.50 96 ASP A O 1
ATOM 722 N N . GLN A 1 97 ? 2.306 -12.120 -2.466 1.00 98.38 97 GLN A N 1
ATOM 723 C CA . GLN A 1 97 ? 1.845 -13.508 -2.526 1.00 98.38 97 GLN A CA 1
ATOM 724 C C . GLN A 1 97 ? 0.617 -13.673 -3.430 1.00 98.38 97 GLN A C 1
ATOM 726 O O . GLN A 1 97 ? 0.536 -14.626 -4.212 1.00 98.38 97 GLN A O 1
ATOM 731 N N . VAL A 1 98 ? -0.351 -12.761 -3.333 1.00 98.50 98 VAL A N 1
ATOM 732 C CA . VAL A 1 98 ? -1.565 -12.800 -4.154 1.00 98.50 98 VAL A CA 1
ATOM 733 C C . VAL A 1 98 ? -1.235 -12.519 -5.614 1.00 98.50 98 VAL A C 1
ATOM 735 O O . VAL A 1 98 ? -1.733 -13.233 -6.480 1.00 98.50 98 VAL A O 1
ATOM 738 N N . TYR A 1 99 ? -0.354 -11.558 -5.900 1.00 98.31 99 TYR A N 1
ATOM 739 C CA . TYR A 1 99 ? 0.116 -11.300 -7.261 1.00 98.31 99 TYR A CA 1
ATOM 740 C C . TYR A 1 99 ? 0.785 -12.540 -7.870 1.00 98.31 99 TYR A C 1
AT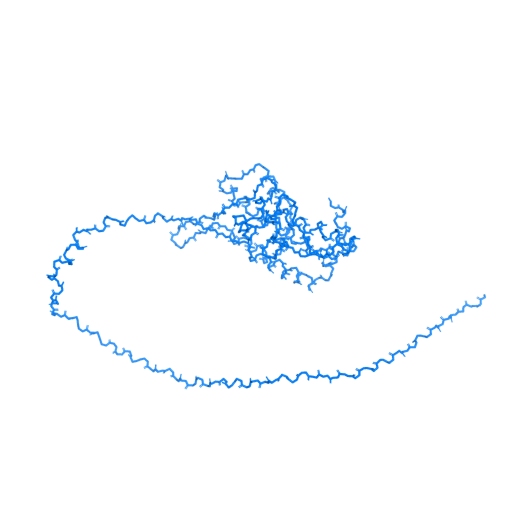OM 742 O O . TYR A 1 99 ? 0.471 -12.926 -8.996 1.00 98.31 99 TYR A O 1
ATOM 750 N N . ASP A 1 100 ? 1.671 -13.198 -7.119 1.00 98.12 100 ASP A N 1
ATOM 751 C CA . ASP A 1 100 ? 2.351 -14.414 -7.572 1.00 98.12 100 ASP A CA 1
ATOM 752 C C . ASP A 1 100 ? 1.379 -15.581 -7.775 1.00 98.12 100 ASP A C 1
ATOM 754 O O . ASP A 1 100 ? 1.490 -16.321 -8.755 1.00 98.12 100 ASP A O 1
ATOM 758 N N . THR A 1 101 ? 0.369 -15.697 -6.911 1.00 98.25 101 THR A N 1
ATOM 759 C CA . THR A 1 101 ? -0.706 -16.684 -7.060 1.00 98.25 101 THR A CA 1
ATOM 760 C C . THR A 1 101 ? -1.509 -16.427 -8.335 1.00 98.25 101 THR A C 1
ATOM 762 O O . THR A 1 101 ? -1.657 -17.340 -9.148 1.00 98.25 101 THR A O 1
ATOM 765 N N . LEU A 1 102 ? -1.957 -15.189 -8.568 1.00 97.75 102 LEU A N 1
ATOM 766 C CA . LEU A 1 102 ? -2.690 -14.805 -9.779 1.00 97.75 102 LEU A CA 1
ATOM 767 C C . LEU A 1 102 ? -1.868 -15.067 -11.043 1.00 97.75 102 LEU A C 1
ATOM 769 O O . LEU A 1 102 ? -2.379 -15.654 -11.992 1.00 97.75 102 LEU A O 1
ATOM 773 N N . ASN A 1 103 ? -0.579 -14.726 -11.029 1.00 97.12 103 ASN A N 1
ATOM 774 C CA . ASN A 1 103 ? 0.337 -14.994 -12.134 1.00 97.12 103 ASN A CA 1
ATOM 775 C C . ASN A 1 103 ? 0.554 -16.500 -12.388 1.00 97.12 103 ASN A C 1
ATOM 777 O O . ASN A 1 103 ? 0.750 -16.925 -13.526 1.00 97.12 103 ASN A O 1
ATOM 781 N N . SER A 1 104 ? 0.521 -17.326 -11.337 1.00 97.88 104 SER A N 1
ATOM 782 C CA . SER A 1 104 ? 0.621 -18.784 -11.474 1.00 97.88 104 SER A CA 1
ATOM 783 C C . SER A 1 104 ? -0.644 -19.406 -12.079 1.00 97.88 104 SER A C 1
ATOM 785 O O . SER A 1 104 ? -0.547 -20.383 -12.826 1.00 97.88 104 SER A O 1
ATOM 787 N N . CYS A 1 105 ? -1.813 -18.824 -11.790 1.00 97.81 105 CYS A N 1
ATOM 788 C CA . CYS A 1 105 ? -3.105 -19.257 -12.315 1.00 97.81 105 CYS A CA 1
ATOM 789 C C . CYS A 1 105 ? -3.343 -18.766 -13.748 1.00 97.81 105 CYS A C 1
ATOM 791 O O . CYS A 1 105 ? -3.865 -19.518 -14.569 1.00 97.81 105 CYS A O 1
ATOM 793 N N . ASP A 1 106 ? -2.939 -17.534 -14.058 1.00 97.69 106 ASP A N 1
ATOM 794 C CA . ASP A 1 106 ? -3.063 -16.930 -15.380 1.00 97.69 106 ASP A CA 1
ATOM 795 C C . ASP A 1 106 ? -1.760 -16.241 -15.803 1.00 97.69 106 ASP A C 1
ATOM 797 O O . ASP A 1 106 ? -1.394 -15.167 -15.325 1.00 97.69 106 ASP A O 1
ATOM 801 N N . ARG A 1 107 ? -1.082 -16.833 -16.791 1.00 92.69 107 ARG A N 1
ATOM 802 C CA . ARG A 1 107 ? 0.150 -16.273 -17.367 1.00 92.69 107 ARG A CA 1
ATOM 803 C C . ARG A 1 107 ? -0.081 -14.947 -18.092 1.00 92.69 107 ARG A C 1
ATOM 805 O O . ARG A 1 107 ? 0.869 -14.190 -18.271 1.00 92.69 107 ARG A O 1
ATOM 812 N N . ASN A 1 108 ? -1.308 -14.669 -18.536 1.00 96.56 108 ASN A N 1
ATOM 813 C CA . ASN A 1 108 ? -1.642 -13.397 -19.169 1.00 96.56 108 ASN A CA 1
ATOM 814 C C . ASN A 1 108 ? -1.828 -12.275 -18.146 1.00 96.56 108 ASN A C 1
ATOM 816 O O . ASN A 1 108 ? -1.767 -11.110 -18.536 1.00 96.56 108 ASN A O 1
ATOM 820 N N . PHE A 1 109 ? -2.011 -12.590 -16.861 1.00 97.06 109 PHE A N 1
ATOM 821 C CA . PHE A 1 109 ? -2.189 -11.581 -15.824 1.00 97.06 109 PHE A CA 1
ATOM 822 C C . PHE A 1 109 ? -0.959 -10.676 -15.720 1.00 97.06 109 PHE A C 1
ATOM 824 O O . PHE A 1 109 ? -1.066 -9.472 -15.944 1.00 97.06 109 PHE A O 1
ATOM 831 N N . SER A 1 110 ? 0.230 -11.253 -15.506 1.00 96.88 110 SER A N 1
ATOM 832 C CA . SER A 1 110 ? 1.476 -10.474 -15.424 1.00 96.88 110 SER A CA 1
ATOM 833 C C . SER A 1 110 ? 1.872 -9.817 -16.742 1.00 96.88 110 SER A C 1
ATOM 835 O O . SER A 1 110 ? 2.697 -8.909 -16.741 1.00 96.88 110 SER A O 1
ATOM 837 N N . LYS A 1 111 ? 1.283 -10.238 -17.866 1.00 96.69 111 LYS A N 1
ATOM 838 C CA . LYS A 1 111 ? 1.475 -9.590 -19.161 1.00 96.69 111 LYS A CA 1
ATOM 839 C C . LYS A 1 111 ? 0.748 -8.243 -19.249 1.00 96.69 111 LYS A C 1
ATOM 841 O O . LYS A 1 111 ? 1.244 -7.353 -19.919 1.00 96.69 111 LYS A O 1
ATOM 846 N N . HIS A 1 112 ? -0.395 -8.077 -18.587 1.00 96.88 112 HIS A N 1
ATOM 847 C CA . HIS A 1 112 ? -1.195 -6.846 -18.683 1.00 96.88 112 HIS A CA 1
ATOM 848 C C . HIS A 1 112 ? -1.127 -5.997 -17.415 1.00 96.88 112 HIS A C 1
ATOM 850 O O . HIS A 1 112 ? -1.171 -4.776 -17.486 1.00 96.88 112 HIS A O 1
ATOM 856 N N . VAL A 1 113 ? -0.990 -6.633 -16.253 1.00 97.12 113 VAL A N 1
ATOM 857 C CA . VAL A 1 113 ? -0.971 -5.963 -14.955 1.00 97.12 113 VAL A CA 1
ATOM 858 C C . VAL A 1 113 ? 0.439 -6.040 -14.394 1.00 97.12 113 VAL A C 1
ATOM 860 O O . VAL A 1 113 ? 0.962 -7.129 -14.168 1.00 97.12 113 VAL A O 1
ATOM 863 N N . SER A 1 114 ? 1.069 -4.888 -14.170 1.00 97.69 114 SER A N 1
ATOM 864 C CA . SER A 1 114 ? 2.368 -4.837 -13.501 1.00 97.69 114 SER A CA 1
ATOM 865 C C . SER A 1 114 ? 2.217 -5.022 -11.990 1.00 97.69 114 SER A C 1
ATOM 867 O O . SER A 1 114 ? 1.174 -4.721 -11.400 1.00 97.69 114 SER A O 1
ATOM 869 N N . ARG A 1 115 ? 3.288 -5.467 -11.323 1.00 97.50 115 ARG A N 1
ATOM 870 C CA . ARG A 1 115 ? 3.290 -5.617 -9.858 1.00 97.50 115 ARG A CA 1
ATOM 871 C C . ARG A 1 115 ? 3.088 -4.277 -9.141 1.00 97.50 115 ARG A C 1
ATOM 873 O O . ARG A 1 115 ? 2.405 -4.233 -8.121 1.00 97.50 115 ARG A O 1
ATOM 880 N N . SER A 1 116 ? 3.649 -3.185 -9.666 1.00 97.50 116 SER A N 1
ATOM 881 C CA . SER A 1 116 ? 3.431 -1.832 -9.134 1.00 97.50 116 SER A CA 1
ATOM 882 C C . SER A 1 116 ? 1.993 -1.356 -9.324 1.00 97.50 116 SER A C 1
ATOM 884 O O . SER A 1 116 ? 1.420 -0.825 -8.376 1.00 97.50 116 SER A O 1
ATOM 886 N N . GLY A 1 117 ? 1.389 -1.612 -10.489 1.00 97.00 117 GLY A N 1
ATOM 887 C CA . GLY A 1 117 ? -0.013 -1.301 -10.768 1.00 97.00 117 GLY A CA 1
ATOM 888 C C . GLY A 1 117 ? -0.965 -2.054 -9.840 1.00 97.00 117 GLY A C 1
ATOM 889 O O . GLY A 1 117 ? -1.820 -1.444 -9.202 1.00 97.00 117 GLY A O 1
ATOM 890 N N . PHE A 1 118 ? -0.756 -3.363 -9.674 1.00 97.50 118 PHE A N 1
ATOM 891 C CA . PHE A 1 118 ? -1.535 -4.170 -8.733 1.00 97.50 118 PHE A CA 1
ATOM 892 C C . PHE A 1 118 ? -1.357 -3.703 -7.282 1.00 97.50 118 PHE A C 1
ATOM 894 O O . PHE A 1 118 ? -2.334 -3.556 -6.551 1.00 97.50 118 PHE A O 1
ATOM 901 N N . SER A 1 119 ? -0.120 -3.416 -6.864 1.00 96.94 119 SER A N 1
ATOM 902 C CA . SER A 1 119 ? 0.152 -2.902 -5.520 1.00 96.94 119 SER A CA 1
ATOM 903 C C . SER A 1 119 ? -0.537 -1.559 -5.272 1.00 96.94 119 SER A C 1
ATOM 905 O O . SER A 1 119 ? -1.134 -1.386 -4.214 1.00 96.94 119 SER A O 1
ATOM 907 N N . TYR A 1 120 ? -0.491 -0.632 -6.231 1.00 96.31 120 TYR A N 1
ATOM 908 C CA . TYR A 1 120 ? -1.188 0.652 -6.144 1.00 96.31 120 TYR A CA 1
ATOM 909 C C . TYR A 1 120 ? -2.698 0.468 -6.000 1.00 96.31 120 TYR A C 1
ATOM 911 O O . TYR A 1 120 ? -3.288 1.024 -5.076 1.00 96.31 120 TYR A O 1
ATOM 919 N N . TYR A 1 121 ? -3.297 -0.374 -6.844 1.00 95.81 121 TYR A N 1
ATOM 920 C CA . TYR A 1 121 ? -4.718 -0.711 -6.784 1.00 95.81 121 TYR A CA 1
ATOM 921 C C . TYR A 1 121 ? -5.133 -1.210 -5.388 1.00 95.81 121 TYR A C 1
ATOM 923 O O . TYR A 1 121 ? -6.072 -0.683 -4.788 1.00 95.81 121 TYR A O 1
ATOM 931 N N . VAL A 1 122 ? -4.379 -2.149 -4.806 1.00 96.81 122 VAL A N 1
ATOM 932 C CA . VAL A 1 122 ? -4.666 -2.661 -3.455 1.00 96.81 122 VAL A CA 1
ATOM 933 C C . VAL A 1 122 ? -4.502 -1.577 -2.387 1.00 96.81 122 VAL A C 1
ATOM 935 O O . VAL A 1 122 ? -5.342 -1.469 -1.492 1.00 96.81 122 VAL A O 1
ATOM 938 N N . TRP A 1 123 ? -3.463 -0.742 -2.476 1.00 95.44 123 TRP A N 1
ATOM 939 C CA . TRP A 1 123 ? -3.270 0.360 -1.531 1.00 95.44 123 TRP A CA 1
ATOM 940 C C . TRP A 1 123 ? -4.380 1.415 -1.613 1.00 95.44 123 TRP A C 1
ATOM 942 O O . TRP A 1 123 ? -4.727 1.987 -0.581 1.00 95.44 123 TRP A O 1
ATOM 952 N N . MET A 1 124 ? -4.989 1.640 -2.783 1.00 94.38 124 MET A N 1
ATOM 953 C CA . MET A 1 124 ? -6.149 2.535 -2.911 1.00 94.38 124 MET A CA 1
ATOM 954 C C . MET A 1 124 ? -7.372 1.973 -2.189 1.00 94.38 124 MET A C 1
ATOM 956 O O . MET A 1 124 ? -8.043 2.705 -1.463 1.00 94.38 124 MET A O 1
ATOM 960 N N . HIS A 1 125 ? -7.625 0.666 -2.299 1.00 95.12 125 HIS A N 1
ATOM 961 C CA . HIS A 1 125 ? -8.689 0.021 -1.529 1.00 95.12 125 HIS A CA 1
ATOM 962 C C . HIS A 1 125 ? -8.405 0.008 -0.025 1.00 95.12 125 HIS A C 1
ATOM 964 O O . HIS A 1 125 ? -9.323 0.213 0.771 1.00 95.12 125 HIS A O 1
ATOM 970 N N . ALA A 1 126 ? -7.147 -0.192 0.377 1.00 94.50 126 ALA A N 1
ATOM 971 C CA . ALA A 1 126 ? -6.752 -0.069 1.774 1.00 94.50 126 ALA A CA 1
ATOM 972 C C . ALA A 1 126 ? -7.041 1.346 2.290 1.00 94.50 126 ALA A C 1
ATOM 974 O O . ALA A 1 126 ? -7.682 1.497 3.325 1.00 94.50 126 ALA A O 1
ATOM 975 N N . TYR A 1 127 ? -6.670 2.379 1.531 1.00 92.69 127 TYR A N 1
ATOM 976 C CA . TYR A 1 127 ? -6.969 3.767 1.876 1.00 92.69 127 TYR A CA 1
ATOM 977 C C . TYR A 1 127 ? -8.479 4.037 1.959 1.00 92.69 127 TYR A C 1
ATOM 979 O O . TYR A 1 127 ? -8.953 4.593 2.949 1.00 92.69 127 TYR A O 1
ATOM 987 N N . GLY A 1 128 ? -9.259 3.538 0.995 1.00 92.88 128 GLY A N 1
ATOM 988 C CA . GLY A 1 128 ? -10.722 3.614 1.021 1.00 92.88 128 GLY A CA 1
ATOM 989 C C . GLY A 1 128 ? -11.331 2.929 2.248 1.00 92.88 128 GLY A C 1
ATOM 990 O O . GLY A 1 128 ? -12.245 3.469 2.870 1.00 92.88 128 GLY A O 1
ATOM 991 N N . ARG A 1 129 ? -10.794 1.779 2.675 1.00 93.75 129 ARG A N 1
ATOM 992 C CA . ARG A 1 129 ? -11.230 1.105 3.908 1.00 93.75 129 ARG A CA 1
ATOM 993 C C . ARG A 1 129 ? -10.982 1.967 5.141 1.00 93.75 129 ARG A C 1
ATOM 995 O O . ARG A 1 129 ? -11.850 2.042 6.007 1.00 93.75 129 ARG A O 1
ATOM 1002 N N . ILE A 1 130 ? -9.826 2.616 5.222 1.00 91.62 130 ILE A N 1
ATOM 1003 C CA . ILE A 1 130 ? -9.496 3.497 6.341 1.00 91.62 130 ILE A CA 1
ATOM 1004 C C . ILE A 1 130 ? -10.450 4.711 6.357 1.00 91.62 130 ILE A C 1
ATOM 1006 O O . ILE A 1 130 ? -10.992 5.035 7.414 1.00 91.62 130 ILE A O 1
ATOM 1010 N N . ILE A 1 131 ? -10.748 5.319 5.201 1.00 92.19 131 ILE A N 1
ATOM 1011 C CA . ILE A 1 131 ? -11.741 6.405 5.100 1.00 92.19 131 ILE A CA 1
ATOM 1012 C C . ILE A 1 131 ? -13.134 5.926 5.513 1.00 92.19 131 ILE A C 1
ATOM 1014 O O . ILE A 1 131 ? -13.806 6.619 6.265 1.00 92.19 131 ILE A O 1
ATOM 1018 N N . ALA A 1 132 ? -13.564 4.728 5.109 1.00 93.44 132 ALA A N 1
ATOM 1019 C CA . ALA A 1 132 ? -14.852 4.179 5.540 1.00 93.44 132 ALA A CA 1
ATOM 1020 C C . ALA A 1 132 ? -14.953 4.066 7.074 1.00 93.44 132 ALA A C 1
ATOM 1022 O O . ALA A 1 132 ? -16.021 4.246 7.651 1.00 93.44 132 ALA A O 1
ATOM 1023 N N . ILE A 1 133 ? -13.837 3.802 7.761 1.00 92.12 133 ILE A N 1
ATOM 1024 C CA . ILE A 1 133 ? -13.793 3.781 9.229 1.00 92.12 133 ILE A CA 1
ATOM 1025 C C . ILE A 1 133 ? -13.917 5.200 9.810 1.00 92.12 133 ILE A C 1
ATOM 1027 O O . ILE A 1 133 ? -14.566 5.354 10.847 1.00 92.12 133 ILE A O 1
ATOM 1031 N N . LYS A 1 134 ? -13.354 6.228 9.152 1.00 91.00 134 LYS A N 1
ATOM 1032 C CA . LYS A 1 134 ? -13.588 7.645 9.506 1.00 91.00 134 LYS A CA 1
ATOM 1033 C C . LYS A 1 134 ? -15.037 8.061 9.268 1.00 91.00 134 LYS A C 1
ATOM 1035 O O . LYS A 1 134 ? -15.609 8.728 10.120 1.00 91.00 134 LYS A O 1
ATOM 1040 N N . GLU A 1 135 ? -15.630 7.620 8.158 1.00 93.56 135 GLU A N 1
ATOM 1041 C CA . GLU A 1 135 ? -17.024 7.891 7.783 1.00 93.56 135 GLU A CA 1
ATOM 1042 C C . GLU A 1 135 ? -17.988 7.417 8.875 1.00 93.56 135 GLU A C 1
ATOM 1044 O O . GLU A 1 135 ? -18.866 8.150 9.320 1.00 93.56 135 GLU A O 1
ATOM 1049 N N . HIS A 1 136 ? -17.761 6.219 9.420 1.00 91.50 136 HIS A N 1
ATOM 1050 C CA . HIS A 1 136 ? -18.540 5.713 10.554 1.00 91.50 136 HIS A CA 1
ATOM 1051 C C . HIS A 1 136 ? -18.409 6.551 11.841 1.00 91.50 136 HIS A C 1
ATOM 1053 O O . HIS A 1 136 ? -19.180 6.343 12.780 1.00 91.50 136 HIS A O 1
ATOM 1059 N N . ARG A 1 137 ? -17.452 7.482 11.907 1.00 89.62 137 ARG A N 1
ATOM 1060 C CA . ARG A 1 137 ? -17.240 8.415 13.026 1.00 89.62 137 ARG A CA 1
ATOM 1061 C C . ARG A 1 137 ? -17.695 9.837 12.723 1.00 89.62 137 ARG A C 1
ATOM 1063 O O . ARG A 1 137 ? -17.748 10.633 13.656 1.00 89.62 137 ARG A O 1
ATOM 1070 N N . GLY A 1 138 ? -18.023 10.152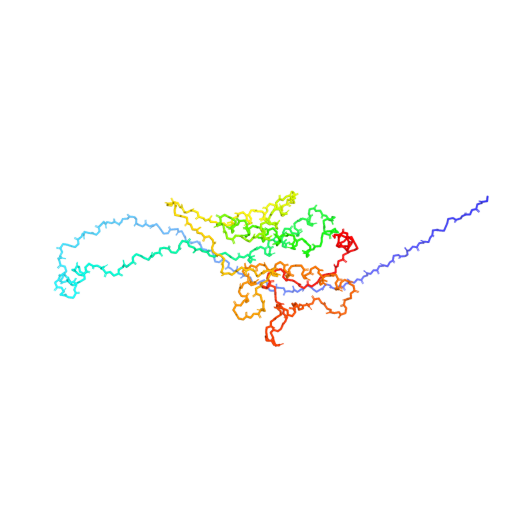 11.469 1.00 92.44 138 GLY A N 1
ATOM 1071 C CA . GLY A 1 138 ? -18.262 11.526 11.029 1.00 92.44 138 GLY A CA 1
ATOM 1072 C C . GLY A 1 138 ? -16.992 12.384 11.040 1.00 92.44 138 GLY A C 1
ATOM 1073 O O . GLY A 1 138 ? -17.063 13.573 11.342 1.00 92.44 138 GLY A O 1
ATOM 1074 N N . GLU A 1 139 ? -15.827 11.769 10.809 1.00 90.81 139 GLU A N 1
ATOM 1075 C CA . GLU A 1 139 ? -14.505 12.424 10.799 1.00 90.81 139 GLU A CA 1
ATOM 1076 C C . GLU A 1 139 ? -13.910 12.542 9.382 1.00 90.81 139 GLU A C 1
ATOM 1078 O O . GLU A 1 139 ? -12.759 12.956 9.211 1.00 90.81 139 GLU A O 1
ATOM 1083 N N . GLU A 1 140 ? -14.647 12.118 8.360 1.00 92.62 140 GLU A N 1
ATOM 1084 C CA . GLU A 1 140 ? -14.236 12.173 6.963 1.00 92.62 140 GLU A CA 1
ATOM 1085 C C . GLU A 1 140 ? -14.318 13.593 6.388 1.00 92.62 140 GLU A C 1
ATOM 1087 O O . GLU A 1 140 ? -15.199 14.384 6.732 1.00 92.62 140 GLU A O 1
ATOM 1092 N N . THR A 1 141 ? -13.404 13.923 5.476 1.00 92.19 141 THR A N 1
ATOM 1093 C CA . THR A 1 141 ? -13.508 15.152 4.680 1.00 92.19 141 THR A CA 1
ATOM 1094 C C . THR A 1 141 ? -14.411 14.949 3.463 1.00 92.19 141 THR A C 1
ATOM 1096 O O . THR A 1 141 ? -14.745 13.827 3.075 1.00 92.19 141 THR A O 1
ATOM 1099 N N . PHE A 1 142 ? -14.802 16.052 2.821 1.00 93.94 142 PHE A N 1
ATOM 1100 C CA . PHE A 1 142 ? -15.598 16.002 1.596 1.00 93.94 142 PHE A CA 1
ATOM 1101 C C . PHE A 1 142 ? -14.864 15.271 0.458 1.00 93.94 142 PHE A C 1
ATOM 1103 O O . PHE A 1 142 ? -15.457 14.449 -0.237 1.00 93.94 142 PHE A O 1
ATOM 1110 N N . GLU A 1 143 ? -13.566 15.522 0.301 1.00 91.50 143 GLU A N 1
ATOM 1111 C CA . GLU A 1 143 ? -12.713 14.891 -0.710 1.00 91.50 143 GLU A CA 1
ATOM 1112 C C . GLU A 1 143 ? -12.537 13.394 -0.438 1.00 91.50 143 GLU A C 1
ATOM 1114 O O . GLU A 1 143 ? -12.623 12.576 -1.353 1.00 91.50 143 GLU A O 1
ATOM 1119 N N . GLU A 1 144 ? -12.340 13.019 0.829 1.00 92.06 144 GLU A N 1
ATOM 1120 C CA . GLU A 1 144 ? -12.268 11.619 1.249 1.00 92.06 144 GLU A CA 1
ATOM 1121 C C . GLU A 1 144 ? -13.574 10.880 0.945 1.00 92.06 144 GLU A C 1
ATOM 1123 O O . GLU A 1 144 ? -13.546 9.751 0.450 1.00 92.06 144 GLU A O 1
ATOM 1128 N N . LYS A 1 145 ? -14.720 11.526 1.179 1.00 94.88 145 LYS A N 1
ATOM 1129 C CA . LYS A 1 145 ? -16.028 10.968 0.841 1.00 94.88 145 LYS A CA 1
ATOM 1130 C C . LYS A 1 145 ? -16.189 10.755 -0.665 1.00 94.88 145 LYS A C 1
ATOM 1132 O O . LYS A 1 145 ? -16.595 9.670 -1.070 1.00 94.88 145 LYS A O 1
ATOM 1137 N N . GLN A 1 146 ? -15.820 11.735 -1.494 1.00 94.38 146 GLN A N 1
ATOM 1138 C CA . GLN A 1 146 ? -15.849 11.585 -2.957 1.00 94.38 146 GLN A CA 1
ATOM 1139 C C . GLN A 1 146 ? -14.941 10.450 -3.437 1.00 94.38 146 GLN A C 1
ATOM 1141 O O . GLN A 1 146 ? -15.330 9.655 -4.291 1.00 94.38 146 GLN A O 1
ATOM 1146 N N . PHE A 1 147 ? -13.740 10.341 -2.868 1.00 92.12 147 PHE A N 1
ATOM 1147 C CA . PHE A 1 147 ? -12.833 9.239 -3.166 1.00 92.12 147 PHE A CA 1
ATOM 1148 C C . PHE A 1 147 ? -13.438 7.887 -2.769 1.00 92.12 147 PHE A C 1
ATOM 1150 O O . PHE A 1 147 ? -13.369 6.926 -3.532 1.00 92.12 147 PHE A O 1
ATOM 1157 N N . LEU A 1 148 ? -14.061 7.799 -1.594 1.00 93.19 148 LEU A N 1
ATOM 1158 C CA . LEU A 1 148 ? -14.706 6.575 -1.136 1.00 93.19 148 LEU A CA 1
ATOM 1159 C C . LEU A 1 148 ? -15.897 6.185 -2.022 1.00 93.19 148 LEU A C 1
ATOM 1161 O O . LEU A 1 148 ? -16.070 5.003 -2.315 1.00 93.19 148 LEU A O 1
ATOM 1165 N N . GLU A 1 149 ? -16.689 7.156 -2.475 1.00 94.50 149 GLU A N 1
ATOM 1166 C CA . GLU A 1 149 ? -17.757 6.949 -3.460 1.00 94.50 149 GLU A CA 1
ATOM 1167 C C . GLU A 1 149 ? -17.199 6.445 -4.795 1.00 94.50 149 GLU A C 1
ATOM 1169 O O . GLU A 1 149 ? -17.765 5.516 -5.362 1.00 94.50 149 GLU A O 1
ATOM 1174 N N . PHE A 1 150 ? -16.061 6.970 -5.255 1.00 92.69 150 PHE A N 1
ATOM 1175 C CA . PHE A 1 150 ? -15.369 6.475 -6.448 1.00 92.69 150 PHE A CA 1
ATOM 1176 C C . PHE A 1 150 ? -14.903 5.018 -6.281 1.00 92.69 150 PHE A C 1
ATOM 1178 O O . PHE A 1 150 ? -15.223 4.168 -7.108 1.00 92.69 150 PHE A O 1
ATOM 1185 N N . VAL A 1 151 ? -14.225 4.694 -5.174 1.00 91.75 151 VAL A N 1
ATOM 1186 C CA . VAL A 1 151 ? -13.731 3.330 -4.895 1.00 91.75 151 VAL A CA 1
ATOM 1187 C C . VAL A 1 151 ? -14.874 2.321 -4.714 1.00 91.75 151 VAL A C 1
ATOM 1189 O O . VAL A 1 151 ? -14.703 1.147 -5.031 1.00 91.75 151 VAL A O 1
ATOM 1192 N N . ARG A 1 152 ? -16.031 2.752 -4.189 1.00 89.88 152 ARG A N 1
ATOM 1193 C CA . ARG A 1 152 ? -17.231 1.911 -4.014 1.00 89.88 152 ARG A CA 1
ATOM 1194 C C . ARG A 1 152 ? -18.103 1.826 -5.269 1.00 89.88 152 ARG A C 1
ATOM 1196 O O . ARG A 1 152 ? -18.833 0.849 -5.415 1.00 89.88 152 ARG A O 1
ATOM 1203 N N . GLY A 1 153 ? -18.102 2.871 -6.095 1.00 86.75 153 GLY A N 1
ATOM 1204 C CA . GLY A 1 153 ? -18.993 3.023 -7.244 1.00 86.75 153 GLY A CA 1
ATOM 1205 C C . GLY A 1 153 ? -18.670 2.048 -8.366 1.00 86.75 153 GLY A C 1
ATOM 1206 O O . GLY A 1 153 ? -19.579 1.525 -9.010 1.00 86.75 153 GLY A O 1
ATOM 1207 N N . ASP A 1 154 ? -17.389 1.742 -8.537 1.00 77.56 154 ASP A N 1
ATOM 1208 C CA . ASP A 1 154 ? -16.947 0.737 -9.484 1.00 77.56 154 ASP A CA 1
ATOM 1209 C C . ASP A 1 154 ? -16.821 -0.636 -8.813 1.00 77.56 154 ASP A C 1
ATOM 1211 O O . ASP A 1 154 ? -16.215 -0.805 -7.753 1.00 77.56 154 ASP A O 1
ATOM 1215 N N . VAL A 1 155 ? -17.374 -1.662 -9.465 1.00 76.88 155 VAL A N 1
ATOM 1216 C CA . VAL A 1 155 ? -17.242 -3.056 -9.025 1.00 76.88 155 VAL A CA 1
ATOM 1217 C C . VAL A 1 155 ? -15.858 -3.564 -9.430 1.00 76.88 155 VAL A C 1
ATOM 1219 O O . VAL A 1 155 ? -15.718 -4.330 -10.383 1.00 76.88 155 VAL A O 1
ATOM 1222 N N . TYR A 1 156 ? -14.819 -3.126 -8.720 1.00 83.25 156 TYR A N 1
ATOM 1223 C CA . TYR A 1 156 ? -13.482 -3.704 -8.834 1.00 83.25 156 TYR A CA 1
ATOM 1224 C C . TYR A 1 156 ? -13.298 -4.764 -7.739 1.00 83.25 156 TYR A C 1
ATOM 1226 O O . TYR A 1 156 ? -13.077 -4.410 -6.577 1.00 83.25 156 TYR A O 1
ATOM 1234 N N . PRO A 1 157 ? -13.423 -6.066 -8.058 1.00 91.00 157 PRO A N 1
ATOM 1235 C CA . PRO A 1 157 ? -13.291 -7.111 -7.057 1.00 91.00 157 PRO A CA 1
ATOM 1236 C C . PRO A 1 157 ? -11.839 -7.233 -6.591 1.00 91.00 157 PRO A C 1
ATOM 1238 O O . PRO A 1 157 ? -10.922 -7.444 -7.388 1.00 91.00 157 PRO A O 1
ATOM 1241 N N . LEU A 1 158 ? -11.642 -7.179 -5.276 1.00 95.50 158 LEU A N 1
ATOM 1242 C CA . LEU A 1 158 ? -10.378 -7.562 -4.665 1.00 95.50 158 LEU A CA 1
ATOM 1243 C C . LEU A 1 158 ? -10.258 -9.090 -4.603 1.00 95.50 158 LEU A C 1
ATOM 1245 O O . LEU A 1 158 ? -11.249 -9.784 -4.369 1.00 95.50 158 LEU A O 1
ATOM 1249 N N . PRO A 1 159 ? -9.043 -9.647 -4.733 1.00 97.31 159 PRO A N 1
ATOM 1250 C CA . PRO A 1 159 ? -8.810 -11.042 -4.395 1.00 97.31 159 PRO A CA 1
ATOM 1251 C C . PRO A 1 159 ? -9.203 -11.329 -2.941 1.00 97.31 159 PRO A C 1
ATOM 1253 O O . PRO A 1 159 ? -8.829 -10.580 -2.036 1.00 97.31 159 PRO A O 1
ATOM 1256 N N . ALA A 1 160 ? -9.897 -12.448 -2.714 1.00 97.19 160 ALA A N 1
ATOM 1257 C CA . ALA A 1 160 ? -10.483 -12.788 -1.415 1.00 97.19 160 ALA A CA 1
ATOM 1258 C C . ALA A 1 160 ? -9.523 -12.673 -0.208 1.00 97.19 160 ALA A C 1
ATOM 1260 O O . ALA A 1 160 ? -9.951 -12.144 0.815 1.00 97.19 160 ALA A O 1
ATOM 1261 N N . PRO A 1 161 ? -8.232 -13.076 -0.281 1.00 98.31 161 PRO A N 1
ATOM 1262 C CA . PRO A 1 161 ? -7.316 -12.903 0.851 1.00 98.31 161 PRO A CA 1
ATOM 1263 C C . PRO A 1 161 ? -7.089 -11.435 1.239 1.00 98.31 161 PRO A C 1
ATOM 1265 O O . PRO A 1 161 ? -7.013 -11.113 2.422 1.00 98.31 161 PRO A O 1
ATOM 1268 N N . ILE A 1 162 ? -7.001 -10.541 0.249 1.00 98.19 162 ILE A N 1
ATOM 1269 C CA . ILE A 1 162 ? -6.824 -9.099 0.466 1.00 98.19 162 ILE A CA 1
ATOM 1270 C C . ILE A 1 162 ? -8.115 -8.499 1.010 1.00 98.19 162 ILE A C 1
ATOM 1272 O O . ILE A 1 162 ? -8.080 -7.706 1.948 1.00 98.19 162 ILE A O 1
ATOM 1276 N N . GLU A 1 163 ? -9.254 -8.892 0.443 1.00 96.75 163 GLU A N 1
ATOM 1277 C CA . GLU A 1 163 ? -10.558 -8.429 0.907 1.00 96.75 163 GLU A CA 1
ATOM 1278 C C . GLU A 1 163 ? -10.796 -8.804 2.376 1.00 96.75 163 GLU A C 1
ATOM 1280 O O . GLU A 1 163 ? -11.177 -7.947 3.171 1.00 96.75 163 GLU A O 1
ATOM 1285 N N . GLU A 1 164 ? -10.515 -10.052 2.760 1.00 97.62 164 GLU A N 1
ATOM 1286 C CA . GLU A 1 164 ? -10.668 -10.521 4.139 1.00 97.62 164 GLU A CA 1
ATOM 1287 C C . GLU A 1 164 ? -9.713 -9.794 5.093 1.00 97.62 164 GLU A C 1
ATOM 1289 O O . GLU A 1 164 ? -10.125 -9.355 6.169 1.00 97.62 164 GLU A O 1
ATOM 1294 N N . TYR A 1 165 ? -8.461 -9.573 4.672 1.00 97.75 165 TYR A N 1
ATOM 1295 C CA . TYR A 1 165 ? -7.511 -8.762 5.433 1.00 97.75 165 TYR A CA 1
ATOM 1296 C C . TYR A 1 165 ? -8.067 -7.354 5.688 1.00 97.75 165 TYR A C 1
ATOM 1298 O O . TYR A 1 165 ? -8.126 -6.912 6.834 1.00 97.75 165 TYR A O 1
ATOM 1306 N N . LEU A 1 166 ? -8.552 -6.661 4.652 1.00 95.88 166 LEU A N 1
ATOM 1307 C CA . LEU A 1 166 ? -9.109 -5.312 4.796 1.00 95.88 166 LEU A CA 1
ATOM 1308 C C . LEU A 1 166 ? -10.405 -5.288 5.619 1.00 95.88 166 LEU A C 1
ATOM 1310 O O . LEU A 1 166 ? -10.636 -4.350 6.387 1.00 95.88 166 LEU A O 1
ATOM 1314 N N . ARG A 1 167 ? -11.241 -6.321 5.498 1.00 94.62 167 ARG A N 1
ATOM 1315 C CA . ARG A 1 167 ? -12.480 -6.478 6.271 1.00 94.62 167 ARG A CA 1
ATOM 1316 C C . ARG A 1 167 ? -12.202 -6.629 7.764 1.00 94.62 167 ARG A C 1
ATOM 1318 O O . ARG A 1 167 ? -12.947 -6.066 8.564 1.00 94.62 167 ARG A O 1
ATOM 1325 N N . SER A 1 168 ? -11.116 -7.315 8.126 1.00 95.38 168 SER A N 1
ATOM 1326 C CA . SER A 1 168 ? -10.696 -7.500 9.522 1.00 95.38 168 SER A CA 1
ATOM 1327 C C . SER A 1 168 ? -10.271 -6.199 10.220 1.00 95.38 168 SER A C 1
ATOM 1329 O O . SER A 1 168 ? -10.266 -6.125 11.447 1.00 95.38 168 SER A O 1
ATOM 1331 N N . ILE A 1 169 ? -9.960 -5.147 9.456 1.00 94.94 169 ILE A N 1
ATOM 1332 C CA . ILE A 1 169 ? -9.603 -3.833 9.994 1.00 94.94 169 ILE A CA 1
ATOM 1333 C C . ILE A 1 169 ? -10.892 -3.081 10.332 1.00 94.94 169 ILE A C 1
ATOM 1335 O O . ILE A 1 169 ? -11.656 -2.707 9.438 1.00 94.94 169 ILE A O 1
ATOM 1339 N N . GLY A 1 170 ? -11.142 -2.843 11.617 1.00 94.50 170 GLY A N 1
ATOM 1340 C CA . GLY A 1 170 ? -12.329 -2.137 12.094 1.00 94.50 170 GLY A CA 1
ATOM 1341 C C . GLY A 1 170 ? -12.403 -2.081 13.615 1.00 94.50 170 GLY A C 1
ATOM 1342 O O . GLY A 1 170 ? -11.487 -2.520 14.304 1.00 94.50 170 GLY A O 1
ATOM 1343 N N . ASN A 1 171 ? -13.494 -1.525 14.143 1.00 93.38 171 ASN A N 1
ATOM 1344 C CA . ASN A 1 171 ? -13.789 -1.622 15.572 1.00 93.38 171 ASN A CA 1
ATOM 1345 C C . ASN A 1 171 ? -14.051 -3.090 15.945 1.00 93.38 171 ASN A C 1
ATOM 1347 O O . ASN A 1 171 ? -14.587 -3.854 15.142 1.00 93.38 171 ASN A O 1
ATOM 1351 N N . VAL A 1 172 ? -13.698 -3.472 17.170 1.00 94.62 172 VAL A N 1
ATOM 1352 C CA . VAL A 1 172 ? -13.876 -4.837 17.681 1.00 94.62 172 VAL A CA 1
ATOM 1353 C C . VAL A 1 172 ? -14.750 -4.780 18.919 1.00 94.62 172 VAL A C 1
ATOM 1355 O O . VAL A 1 172 ? -14.541 -3.936 19.784 1.00 94.62 172 VAL A O 1
ATOM 1358 N N . GLN A 1 173 ? -15.718 -5.682 19.019 1.00 95.00 173 GLN A N 1
ATOM 1359 C CA . GLN A 1 173 ? -16.497 -5.879 20.234 1.00 95.00 173 GLN A CA 1
ATOM 1360 C C . GLN A 1 173 ? -16.023 -7.161 20.918 1.00 95.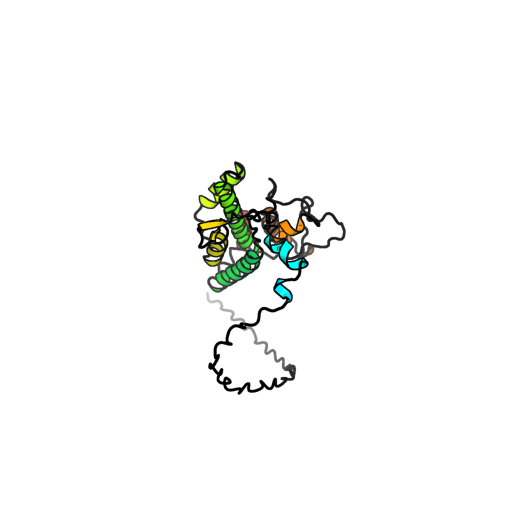00 173 GLN A C 1
ATOM 1362 O O . GLN A 1 173 ? -15.908 -8.199 20.265 1.00 95.00 173 GLN A O 1
ATOM 1367 N N . ASP A 1 174 ? -15.713 -7.091 22.211 1.00 92.50 174 ASP A N 1
ATOM 1368 C CA . ASP A 1 174 ? -15.345 -8.281 22.977 1.00 92.50 174 ASP A CA 1
ATOM 1369 C C . ASP A 1 174 ? -16.575 -9.098 23.415 1.00 92.50 174 ASP A C 1
ATOM 1371 O O . ASP A 1 174 ? -17.729 -8.715 23.202 1.00 92.50 174 ASP A O 1
ATOM 1375 N N . SER A 1 175 ? -16.336 -10.239 24.064 1.00 94.06 175 SER A N 1
ATOM 1376 C CA . SER A 1 175 ? -17.398 -11.115 24.576 1.00 94.06 175 SER A CA 1
ATOM 1377 C C . SER A 1 175 ? -18.249 -10.487 25.686 1.00 94.06 175 SER A C 1
ATOM 1379 O O . SER A 1 175 ? -19.326 -11.001 25.985 1.00 94.06 175 SER A O 1
ATOM 1381 N N . THR A 1 176 ? -17.793 -9.392 26.297 1.00 92.69 176 THR A N 1
ATOM 1382 C CA . THR A 1 176 ? -18.531 -8.642 27.324 1.00 92.69 176 THR A CA 1
ATOM 1383 C C . THR A 1 176 ? -19.410 -7.543 26.722 1.00 92.69 176 THR A C 1
ATOM 1385 O O . THR A 1 176 ? -20.185 -6.906 27.434 1.00 92.69 176 THR A O 1
ATOM 1388 N N . GLY A 1 177 ? -19.317 -7.333 25.407 1.00 90.06 177 GLY A N 1
ATOM 1389 C CA . GLY A 1 177 ? -20.020 -6.281 24.688 1.00 90.06 177 GLY A CA 1
ATOM 1390 C C . GLY A 1 177 ? -19.286 -4.938 24.690 1.00 90.06 177 GLY A C 1
ATOM 1391 O O . GLY A 1 177 ? -19.839 -3.965 24.172 1.00 90.06 177 GLY A O 1
ATOM 1392 N N . ILE A 1 178 ? -18.064 -4.857 25.230 1.00 90.31 178 ILE A N 1
ATOM 1393 C CA . ILE A 1 178 ? -17.254 -3.636 25.206 1.00 90.31 178 ILE A CA 1
ATOM 1394 C C . ILE A 1 178 ? -16.716 -3.427 23.791 1.00 90.31 178 ILE A C 1
ATOM 1396 O O . ILE A 1 178 ? -16.026 -4.275 23.228 1.00 90.31 178 ILE A O 1
ATOM 1400 N N . GLU A 1 179 ? -17.028 -2.263 23.224 1.00 92.19 179 GLU A N 1
ATOM 1401 C CA . GLU A 1 179 ? -16.506 -1.835 21.930 1.00 92.19 179 GLU A CA 1
ATOM 1402 C C . GLU A 1 179 ? -15.124 -1.185 22.089 1.00 92.19 179 GLU A C 1
ATOM 1404 O O . GLU A 1 179 ? -14.953 -0.214 22.832 1.00 92.19 179 GLU A O 1
ATOM 1409 N N . TYR A 1 180 ? -14.158 -1.699 21.336 1.00 93.31 180 TYR A N 1
ATOM 1410 C CA . TYR A 1 180 ? -12.831 -1.146 21.123 1.00 93.31 180 TYR A CA 1
ATOM 1411 C C . TYR A 1 180 ? -12.796 -0.449 19.763 1.00 93.31 180 TYR A C 1
ATOM 1413 O O . TYR A 1 180 ? -13.067 -1.050 18.722 1.00 93.31 180 TYR A O 1
ATOM 1421 N N . LYS A 1 181 ? -12.440 0.834 19.765 1.00 92.50 181 LYS A N 1
ATOM 1422 C CA . LYS A 1 181 ? -12.399 1.682 18.575 1.00 92.50 181 LYS A CA 1
ATOM 1423 C C . LYS A 1 181 ? -11.003 1.702 17.966 1.00 92.50 181 LYS A C 1
ATOM 1425 O O . LYS A 1 181 ? -10.018 1.983 18.645 1.00 92.50 181 LYS A O 1
ATOM 1430 N N . LEU A 1 182 ? -10.916 1.464 16.665 1.00 92.38 182 LEU A N 1
ATOM 1431 C CA . LEU A 1 182 ? -9.643 1.512 15.951 1.00 92.38 182 LEU A CA 1
ATOM 1432 C C . LEU A 1 182 ? -9.128 2.956 15.821 1.00 92.38 182 LEU A C 1
ATOM 1434 O O . LEU A 1 182 ? -9.675 3.737 15.059 1.00 92.38 182 LEU A O 1
ATOM 1438 N N . SER A 1 183 ? -8.082 3.357 16.517 1.00 89.25 183 SER A N 1
ATOM 1439 C CA . SER A 1 183 ? -7.483 4.681 16.353 1.00 89.25 183 SER A CA 1
ATOM 1440 C C . SER A 1 183 ? -6.257 4.603 15.454 1.00 89.25 183 SER A C 1
ATOM 1442 O O . SER A 1 183 ? -5.328 3.849 15.741 1.00 89.25 183 SER A O 1
ATOM 1444 N N . PHE A 1 184 ? -6.228 5.404 14.392 1.00 83.38 184 PHE A N 1
ATOM 1445 C CA . PHE A 1 184 ? -5.002 5.618 13.634 1.00 83.38 184 PHE A CA 1
ATOM 1446 C C . PHE A 1 184 ? -4.218 6.765 14.276 1.00 83.38 184 PHE A C 1
ATOM 1448 O O . PHE A 1 184 ? -4.818 7.782 14.622 1.00 83.38 184 PHE A O 1
ATOM 1455 N N . PRO A 1 185 ? -2.896 6.616 14.471 1.00 78.19 185 PRO A N 1
ATOM 1456 C CA . PRO A 1 185 ? -2.106 7.621 15.172 1.00 78.19 185 PRO A CA 1
ATOM 1457 C C . PRO A 1 185 ? -2.047 8.941 14.398 1.00 78.19 185 PRO A C 1
ATOM 1459 O O . PRO A 1 185 ? -2.134 10.002 15.009 1.00 78.19 185 PRO A O 1
ATOM 1462 N N . VAL A 1 186 ? -1.914 8.871 13.069 1.00 86.31 186 VAL A N 1
ATOM 1463 C CA . VAL A 1 186 ? -1.819 10.029 12.176 1.00 86.31 186 VAL A CA 1
ATOM 1464 C C . VAL A 1 186 ? -2.458 9.692 10.831 1.00 86.31 186 VAL A C 1
ATOM 1466 O O . VAL A 1 186 ? -2.286 8.592 10.305 1.00 86.31 186 VAL A O 1
ATOM 1469 N N . TRP A 1 187 ? -3.183 10.661 10.279 1.00 83.50 187 TRP A N 1
ATOM 1470 C CA . TRP A 1 187 ? -3.790 10.602 8.953 1.00 83.50 187 TRP A CA 1
ATOM 1471 C C . TRP A 1 187 ? -2.851 11.195 7.899 1.00 83.50 187 TRP A C 1
ATOM 1473 O O . TRP A 1 187 ? -2.136 12.153 8.212 1.00 83.50 187 TRP A O 1
ATOM 1483 N N . PRO A 1 188 ? -2.840 10.677 6.657 1.00 86.06 188 PRO A N 1
ATOM 1484 C CA . PRO A 1 188 ? -2.193 11.380 5.558 1.00 86.06 188 PRO A CA 1
ATOM 1485 C C . PRO A 1 188 ? -2.758 12.800 5.433 1.00 86.06 188 PRO A C 1
ATOM 1487 O O . PRO A 1 188 ? -3.939 13.037 5.683 1.00 86.06 188 PRO A O 1
ATOM 1490 N N . ASN A 1 189 ? -1.908 13.752 5.063 1.00 87.56 189 ASN A N 1
ATOM 1491 C CA . ASN A 1 189 ? -2.332 15.113 4.759 1.00 87.56 189 ASN A CA 1
ATOM 1492 C C . ASN A 1 189 ? -3.166 15.154 3.459 1.00 87.56 189 ASN A C 1
ATOM 1494 O O . ASN A 1 189 ? -3.354 14.139 2.789 1.00 87.56 189 ASN A O 1
ATOM 1498 N N . ALA A 1 190 ? -3.617 16.345 3.056 1.00 82.06 190 ALA A N 1
ATOM 1499 C CA . ALA A 1 190 ? -4.381 16.538 1.817 1.00 82.06 190 ALA A CA 1
ATOM 1500 C C . ALA A 1 190 ? -3.639 16.084 0.537 1.00 82.06 190 ALA A C 1
ATOM 1502 O O . ALA A 1 190 ? -4.270 15.823 -0.481 1.00 82.06 190 ALA A O 1
ATOM 1503 N N . GLU A 1 191 ? -2.309 15.962 0.587 1.00 83.12 191 GLU A N 1
ATOM 1504 C CA . GLU A 1 191 ? -1.463 15.476 -0.513 1.00 83.12 191 GLU A CA 1
ATOM 1505 C C . GLU A 1 191 ? -1.262 13.945 -0.469 1.00 83.12 191 GLU A C 1
ATOM 1507 O O . GLU A 1 191 ? -0.559 13.374 -1.304 1.00 83.12 191 GLU A O 1
ATOM 1512 N N . GLY A 1 192 ? -1.873 13.255 0.501 1.00 82.75 192 GLY A N 1
ATOM 1513 C CA . GLY A 1 192 ? -1.819 11.801 0.636 1.00 82.75 192 GLY A CA 1
ATOM 1514 C C . GLY A 1 192 ? -0.519 11.277 1.248 1.00 82.75 192 GLY A C 1
ATOM 1515 O O . GLY A 1 192 ? -0.108 10.157 0.933 1.00 82.75 192 GLY A O 1
ATOM 1516 N N . HIS A 1 193 ? 0.148 12.057 2.107 1.00 90.31 193 HIS A N 1
ATOM 1517 C CA . HIS A 1 193 ? 1.387 11.648 2.777 1.00 90.31 193 HIS A CA 1
ATOM 1518 C C . HIS A 1 193 ? 1.558 12.213 4.194 1.00 90.31 193 HIS A C 1
ATOM 1520 O O . HIS A 1 193 ? 0.794 13.062 4.638 1.00 90.31 193 HIS A O 1
ATOM 1526 N N . PHE A 1 194 ? 2.600 11.790 4.915 1.00 92.81 194 PHE A N 1
ATOM 1527 C CA . PHE A 1 194 ? 2.849 12.202 6.311 1.00 92.81 194 PHE A CA 1
ATOM 1528 C C . PHE A 1 194 ? 3.904 13.313 6.452 1.00 92.81 194 PHE A C 1
ATOM 1530 O O . PHE A 1 194 ? 4.390 13.579 7.547 1.00 92.81 194 PHE A O 1
ATOM 1537 N N . GLY A 1 195 ? 4.283 13.950 5.340 1.00 92.94 195 GLY A N 1
ATOM 1538 C CA . GLY A 1 195 ? 5.373 14.926 5.280 1.00 92.94 195 GLY A CA 1
ATOM 1539 C C . GLY A 1 195 ? 6.728 14.254 5.053 1.00 92.94 195 GLY A C 1
ATOM 1540 O O . GLY A 1 195 ? 6.795 13.094 4.638 1.00 92.94 195 GLY A O 1
ATOM 1541 N N . ARG A 1 196 ? 7.822 14.977 5.309 1.00 93.88 196 ARG A N 1
ATOM 1542 C CA . ARG A 1 196 ? 9.185 14.438 5.167 1.00 93.88 196 ARG A CA 1
ATOM 1543 C C . ARG A 1 196 ? 9.400 13.240 6.076 1.00 93.88 196 ARG A C 1
ATOM 1545 O O . ARG A 1 196 ? 9.010 13.289 7.239 1.00 93.88 196 ARG A O 1
ATOM 1552 N N . VAL A 1 197 ? 10.041 12.192 5.558 1.00 91.81 197 VAL A N 1
ATOM 1553 C CA . VAL A 1 197 ? 10.421 11.013 6.348 1.00 91.81 197 VAL A CA 1
ATOM 1554 C C . VAL A 1 197 ? 11.492 11.412 7.370 1.00 91.81 197 VAL A C 1
ATOM 1556 O O . VAL A 1 197 ? 12.629 11.726 7.029 1.00 91.81 197 VAL A O 1
ATOM 1559 N N . GLY A 1 198 ? 11.129 11.423 8.642 1.00 90.19 198 GLY A N 1
ATOM 1560 C CA . GLY A 1 198 ? 12.009 11.758 9.757 1.00 90.19 198 GLY A CA 1
ATOM 1561 C C . GLY A 1 198 ? 11.793 10.803 10.921 1.00 90.19 198 GLY A C 1
ATOM 1562 O O . GLY A 1 198 ? 11.040 9.839 10.806 1.00 90.19 198 GLY A O 1
ATOM 1563 N N . VAL A 1 199 ? 12.437 11.082 12.053 1.00 89.31 199 VAL A N 1
ATOM 1564 C CA . VAL A 1 199 ? 12.329 10.247 13.263 1.00 89.31 199 VAL A CA 1
ATOM 1565 C C . VAL A 1 199 ? 10.869 10.099 13.709 1.00 89.31 199 VAL A C 1
ATOM 1567 O O . VAL A 1 199 ? 10.440 8.996 14.039 1.00 89.31 199 VAL A O 1
ATOM 1570 N N . ASP A 1 200 ? 10.089 11.178 13.622 1.00 90.88 200 ASP A N 1
ATOM 1571 C CA . ASP A 1 200 ? 8.697 11.191 14.081 1.00 90.88 200 ASP A CA 1
ATOM 1572 C C . ASP A 1 200 ? 7.729 10.573 13.062 1.00 90.88 200 ASP A C 1
ATOM 1574 O O . ASP A 1 200 ? 6.803 9.852 13.425 1.00 90.88 200 ASP A O 1
ATOM 1578 N N . THR A 1 201 ? 7.958 10.806 11.768 1.00 92.56 201 THR A N 1
ATOM 1579 C CA . THR A 1 201 ? 7.016 10.430 10.700 1.00 92.56 201 THR A CA 1
ATOM 1580 C C . THR A 1 201 ? 7.307 9.069 10.073 1.00 92.56 201 THR A C 1
ATOM 1582 O O . THR A 1 201 ? 6.429 8.495 9.428 1.00 92.56 201 THR A O 1
ATOM 1585 N N . PHE A 1 202 ? 8.512 8.514 10.250 1.00 90.94 202 PHE A N 1
ATOM 1586 C CA . PHE A 1 202 ? 8.903 7.230 9.658 1.00 90.94 202 PHE A CA 1
ATOM 1587 C C . PHE A 1 202 ? 7.971 6.092 10.084 1.00 90.94 202 PHE A C 1
ATOM 1589 O O . PHE A 1 202 ? 7.540 5.296 9.251 1.00 90.94 202 PHE A O 1
ATOM 1596 N N . THR A 1 203 ? 7.577 6.066 11.359 1.00 91.44 203 THR A N 1
ATOM 1597 C CA . THR A 1 203 ? 6.638 5.060 11.878 1.00 91.44 203 THR A CA 1
ATOM 1598 C C . THR A 1 203 ? 5.268 5.134 11.200 1.00 91.44 203 THR A C 1
ATOM 1600 O O . THR A 1 203 ? 4.618 4.104 11.028 1.00 91.44 203 THR A O 1
ATOM 1603 N N . HIS A 1 204 ? 4.835 6.317 10.749 1.00 93.06 204 HIS A N 1
ATOM 1604 C CA . HIS A 1 204 ? 3.573 6.482 10.026 1.00 93.06 204 HIS A CA 1
ATOM 1605 C C . HIS A 1 204 ? 3.643 5.826 8.649 1.00 93.06 204 HIS A C 1
ATOM 1607 O O . HIS A 1 204 ? 2.747 5.065 8.301 1.00 93.06 204 HIS A O 1
ATOM 1613 N N . TYR A 1 205 ? 4.751 6.014 7.928 1.00 92.31 205 TYR A N 1
ATOM 1614 C CA . TYR A 1 205 ? 4.996 5.359 6.639 1.00 92.31 205 TYR A CA 1
ATOM 1615 C C . TYR A 1 205 ? 5.176 3.835 6.733 1.00 92.31 205 TYR A C 1
ATOM 1617 O O . TYR A 1 205 ? 4.948 3.136 5.747 1.00 92.31 205 TYR A O 1
ATOM 1625 N N . MET A 1 206 ? 5.584 3.315 7.896 1.00 91.25 206 MET A N 1
ATOM 1626 C CA . MET A 1 206 ? 5.611 1.871 8.170 1.00 91.25 206 MET A CA 1
ATOM 1627 C C . MET A 1 206 ? 4.235 1.311 8.540 1.00 91.25 206 MET A C 1
ATOM 1629 O O . MET A 1 206 ? 3.960 0.137 8.318 1.00 91.25 206 MET A O 1
ATOM 1633 N N . SER A 1 207 ? 3.381 2.136 9.146 1.00 90.31 207 SER A N 1
ATOM 1634 C CA . SER A 1 207 ? 2.088 1.701 9.683 1.00 90.31 207 SER A CA 1
ATOM 1635 C C . SER A 1 207 ? 0.967 1.819 8.659 1.00 90.31 207 SER A C 1
ATOM 1637 O O . SER A 1 207 ? 0.060 0.995 8.641 1.00 90.31 207 SER A O 1
ATOM 1639 N N . LEU A 1 208 ? 1.012 2.846 7.817 1.00 89.81 208 LEU A N 1
ATOM 1640 C CA . LEU A 1 208 ? -0.008 3.179 6.837 1.00 89.81 208 LEU A CA 1
ATOM 1641 C C . LEU A 1 208 ? 0.675 3.511 5.514 1.00 89.81 208 LEU A C 1
ATOM 1643 O O . LEU A 1 208 ? 1.591 4.332 5.468 1.00 89.81 208 LEU A O 1
ATOM 1647 N N . ALA A 1 209 ? 0.227 2.898 4.420 1.00 84.12 209 ALA A N 1
ATOM 1648 C CA . ALA A 1 209 ? 0.744 3.277 3.115 1.00 84.12 209 ALA A CA 1
ATOM 1649 C C . ALA A 1 209 ? 0.256 4.669 2.732 1.00 84.12 209 ALA A C 1
ATOM 1651 O O . ALA A 1 209 ? -0.934 4.972 2.808 1.00 84.12 209 ALA A O 1
ATOM 1652 N N . ALA A 1 210 ? 1.190 5.490 2.265 1.00 90.19 210 ALA A N 1
ATOM 1653 C CA . ALA A 1 210 ? 0.888 6.762 1.638 1.00 90.19 210 ALA A CA 1
ATOM 1654 C C . ALA A 1 210 ? 0.584 6.516 0.146 1.00 90.19 210 ALA A C 1
ATOM 1656 O O . ALA A 1 210 ? 1.484 6.065 -0.576 1.00 90.19 210 ALA A O 1
ATOM 1657 N N . PRO A 1 211 ? -0.636 6.815 -0.348 1.00 89.75 211 PRO A N 1
ATOM 1658 C CA . PRO A 1 211 ? -1.007 6.656 -1.756 1.00 89.75 211 PRO A CA 1
ATOM 1659 C C . PRO A 1 211 ? 0.027 7.202 -2.747 1.00 89.75 211 PRO A C 1
ATOM 1661 O O . PRO A 1 211 ? 0.321 6.563 -3.761 1.00 89.75 211 PRO A O 1
ATOM 1664 N N . VAL A 1 212 ? 0.641 8.345 -2.416 1.00 92.62 212 VAL A N 1
ATOM 1665 C CA . VAL A 1 212 ? 1.654 8.997 -3.256 1.00 92.62 212 VAL A CA 1
ATOM 1666 C C . VAL A 1 212 ? 2.883 8.118 -3.497 1.00 92.62 212 VAL A C 1
ATOM 1668 O O . VAL A 1 212 ? 3.466 8.158 -4.576 1.00 92.62 212 VAL A O 1
ATOM 1671 N N . VAL A 1 213 ? 3.275 7.289 -2.527 1.00 94.00 213 VAL A N 1
ATOM 1672 C CA . VAL A 1 213 ? 4.451 6.417 -2.642 1.00 94.00 213 VAL A CA 1
ATOM 1673 C C . VAL A 1 213 ? 4.166 5.297 -3.636 1.00 94.00 213 VAL A C 1
ATOM 1675 O O . VAL A 1 213 ? 4.977 5.043 -4.528 1.00 94.00 213 VAL A O 1
ATOM 1678 N N . ALA A 1 214 ? 2.998 4.662 -3.519 1.00 94.31 214 ALA A N 1
ATOM 1679 C CA . ALA A 1 214 ? 2.579 3.607 -4.432 1.00 94.31 214 ALA A CA 1
ATOM 1680 C C . ALA A 1 214 ? 2.377 4.145 -5.862 1.00 94.31 214 ALA A C 1
ATOM 1682 O O . ALA A 1 214 ? 2.804 3.507 -6.822 1.00 94.31 214 ALA A O 1
ATOM 1683 N N . ALA A 1 215 ? 1.818 5.351 -6.012 1.00 94.94 215 ALA A N 1
ATOM 1684 C CA . ALA A 1 215 ? 1.725 6.025 -7.309 1.00 94.94 215 ALA A CA 1
ATOM 1685 C C . ALA A 1 215 ? 3.117 6.337 -7.884 1.00 94.94 215 ALA A C 1
ATOM 1687 O O . ALA A 1 215 ? 3.390 6.105 -9.065 1.00 94.94 215 ALA A O 1
ATOM 1688 N N . ARG A 1 216 ? 4.041 6.815 -7.040 1.00 95.31 216 ARG A N 1
ATOM 1689 C CA . ARG A 1 216 ? 5.410 7.125 -7.460 1.00 95.31 216 ARG A CA 1
ATOM 1690 C C . ARG A 1 216 ? 6.159 5.881 -7.923 1.00 95.31 216 ARG A C 1
ATOM 1692 O O . ARG A 1 216 ? 6.923 5.980 -8.876 1.00 95.31 216 ARG A O 1
ATOM 1699 N N . ARG A 1 217 ? 5.903 4.715 -7.326 1.00 96.25 217 ARG A N 1
ATOM 1700 C CA . ARG A 1 217 ? 6.461 3.434 -7.782 1.00 96.25 217 ARG A CA 1
ATOM 1701 C C . ARG A 1 217 ? 6.128 3.153 -9.253 1.00 96.25 217 ARG A C 1
ATOM 1703 O O . ARG A 1 217 ? 7.031 2.797 -9.999 1.00 96.25 217 ARG A O 1
ATOM 1710 N N . ILE A 1 218 ? 4.883 3.373 -9.688 1.00 97.25 218 ILE A N 1
ATOM 1711 C CA . ILE A 1 218 ? 4.487 3.208 -11.102 1.00 97.25 218 ILE A CA 1
ATOM 1712 C C . ILE A 1 218 ? 5.280 4.167 -11.999 1.00 97.25 218 ILE A C 1
ATOM 1714 O O . ILE A 1 218 ? 5.834 3.760 -13.016 1.00 97.25 218 ILE A O 1
ATOM 1718 N N . GLN A 1 219 ? 5.391 5.436 -11.600 1.00 96.75 219 GLN A N 1
ATOM 1719 C CA . GLN A 1 219 ? 6.154 6.431 -12.363 1.00 96.75 219 GLN A CA 1
ATOM 1720 C C . GLN A 1 219 ? 7.632 6.044 -12.502 1.00 96.75 219 GLN A C 1
ATOM 1722 O O . GLN A 1 219 ? 8.240 6.285 -13.540 1.00 96.75 219 GLN A O 1
ATOM 1727 N N . GLN A 1 220 ? 8.217 5.441 -11.469 1.00 97.25 220 GLN A N 1
ATOM 1728 C CA . GLN A 1 220 ? 9.609 4.997 -11.493 1.00 97.25 220 GLN A CA 1
ATOM 1729 C C . GLN A 1 220 ? 9.800 3.735 -12.331 1.00 97.25 220 GLN A C 1
ATOM 1731 O O . GLN A 1 220 ? 10.814 3.627 -13.012 1.00 97.25 220 GLN A O 1
ATOM 1736 N N . ASP A 1 221 ? 8.817 2.834 -12.370 1.00 98.06 221 ASP A N 1
ATOM 1737 C CA . ASP A 1 221 ? 8.806 1.725 -13.328 1.00 98.06 221 ASP A CA 1
ATOM 1738 C C . ASP A 1 221 ? 8.775 2.241 -14.778 1.00 98.06 221 ASP A C 1
ATOM 1740 O O . ASP A 1 221 ? 9.534 1.753 -15.615 1.00 98.06 221 ASP A O 1
ATOM 1744 N N . LEU A 1 222 ? 7.970 3.270 -15.075 1.00 97.62 222 LEU A N 1
ATOM 1745 C CA . LEU A 1 222 ? 7.926 3.911 -16.398 1.00 97.62 222 LEU A CA 1
ATOM 1746 C C . LEU A 1 222 ? 9.271 4.555 -16.768 1.00 97.62 222 LEU A C 1
ATOM 1748 O O . LEU A 1 222 ? 9.808 4.285 -17.842 1.00 97.62 222 LEU A O 1
ATOM 1752 N N . ILE A 1 223 ? 9.842 5.360 -15.864 1.00 97.12 223 ILE A N 1
ATOM 1753 C CA . ILE A 1 223 ? 11.140 6.021 -16.072 1.00 97.12 223 ILE A CA 1
ATOM 1754 C C . ILE A 1 223 ? 12.243 4.981 -16.281 1.00 97.12 223 ILE A C 1
ATOM 1756 O O . ILE A 1 223 ? 12.995 5.084 -17.243 1.00 97.12 223 ILE A O 1
ATOM 1760 N N . TYR A 1 224 ? 12.311 3.955 -15.429 1.00 97.81 224 TYR A N 1
ATOM 1761 C CA . TYR A 1 224 ? 13.322 2.902 -15.527 1.00 97.81 224 TYR A CA 1
ATOM 1762 C C . TYR A 1 224 ? 13.164 2.047 -16.791 1.00 97.81 224 TYR A C 1
ATOM 1764 O O . TYR A 1 224 ? 14.146 1.559 -17.349 1.00 97.81 224 TYR A O 1
ATOM 1772 N N . THR A 1 225 ? 11.931 1.863 -17.264 1.00 97.69 225 THR A N 1
ATOM 1773 C CA . THR A 1 225 ? 11.665 1.169 -18.530 1.00 97.69 225 THR A CA 1
ATOM 1774 C C . THR A 1 225 ? 12.158 1.983 -19.727 1.00 97.69 225 THR A C 1
ATOM 1776 O O . THR A 1 225 ? 12.695 1.398 -20.666 1.00 97.69 225 THR A O 1
ATOM 1779 N N . ALA A 1 226 ? 12.023 3.313 -19.683 1.00 97.12 226 ALA A N 1
ATOM 1780 C CA . ALA A 1 226 ? 12.511 4.214 -20.725 1.00 97.12 226 ALA A CA 1
ATOM 1781 C C . ALA A 1 226 ? 14.040 4.402 -20.690 1.00 97.12 226 ALA A C 1
ATOM 1783 O O . ALA A 1 226 ? 14.675 4.440 -21.744 1.00 97.12 226 ALA A O 1
ATOM 1784 N N . ASP A 1 227 ? 14.630 4.496 -19.495 1.00 96.94 227 ASP A N 1
ATOM 1785 C CA . ASP A 1 227 ? 16.065 4.676 -19.285 1.00 96.94 227 ASP A CA 1
ATOM 1786 C C . ASP A 1 227 ? 16.580 3.837 -18.104 1.00 96.94 227 ASP A C 1
ATOM 1788 O O . ASP A 1 227 ? 16.424 4.175 -16.927 1.00 96.94 227 ASP A O 1
ATOM 1792 N N . GLN A 1 228 ? 17.267 2.741 -18.427 1.00 95.50 228 GLN A N 1
ATOM 1793 C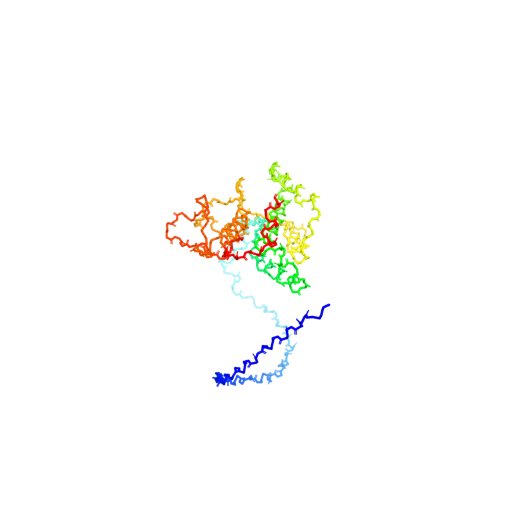 CA . GLN A 1 228 ? 17.837 1.838 -17.426 1.00 95.50 228 GLN A CA 1
ATOM 1794 C C . GLN A 1 228 ? 19.138 2.366 -16.799 1.00 95.50 228 GLN A C 1
ATOM 1796 O O . GLN A 1 228 ? 19.610 1.780 -15.818 1.00 95.50 228 GLN A O 1
ATOM 1801 N N . ALA A 1 229 ? 19.724 3.456 -17.316 1.00 95.31 229 ALA A N 1
ATOM 1802 C CA . ALA A 1 229 ? 20.974 4.014 -16.799 1.00 95.31 229 ALA A CA 1
ATOM 1803 C C . ALA A 1 229 ? 20.819 4.617 -15.392 1.00 95.31 229 ALA A C 1
ATOM 1805 O O . ALA A 1 229 ? 21.771 4.597 -14.613 1.00 95.31 229 ALA A O 1
ATOM 1806 N N . GLY A 1 230 ? 19.617 5.088 -15.034 1.00 90.50 230 GLY A N 1
ATOM 1807 C CA . GLY A 1 230 ? 19.311 5.667 -13.718 1.00 90.50 230 GLY A CA 1
ATOM 1808 C C . GLY A 1 230 ? 19.294 4.667 -12.553 1.00 90.50 230 GLY A C 1
ATOM 1809 O O . GLY A 1 230 ? 19.256 5.073 -11.393 1.00 90.50 230 GLY A O 1
ATOM 1810 N N . GLY A 1 231 ? 19.356 3.362 -12.838 1.00 94.12 231 GLY A N 1
ATOM 1811 C CA . GLY A 1 231 ? 19.288 2.309 -11.828 1.00 94.12 231 GLY A CA 1
ATOM 1812 C C . GLY A 1 231 ? 17.872 2.056 -11.293 1.00 94.12 231 GLY A C 1
ATOM 1813 O O . GLY A 1 231 ? 16.922 2.775 -11.578 1.00 94.12 231 GLY A O 1
ATOM 1814 N N . ARG A 1 232 ? 17.721 0.973 -10.520 1.00 96.12 232 ARG A N 1
ATOM 1815 C CA . ARG A 1 232 ? 16.415 0.521 -9.995 1.00 96.12 232 ARG A CA 1
ATOM 1816 C C . ARG A 1 232 ? 16.020 1.178 -8.676 1.00 96.12 232 ARG A C 1
ATOM 1818 O O . ARG A 1 232 ? 14.856 1.126 -8.285 1.00 96.12 232 ARG A O 1
ATOM 1825 N N . ILE A 1 233 ? 16.995 1.700 -7.940 1.00 96.06 233 ILE A N 1
ATOM 1826 C CA . ILE A 1 233 ? 16.770 2.299 -6.628 1.00 96.06 233 ILE A CA 1
ATOM 1827 C C . ILE A 1 233 ? 16.491 3.780 -6.839 1.00 96.06 233 ILE A C 1
ATOM 1829 O O . ILE A 1 233 ? 17.324 4.492 -7.389 1.00 96.06 233 ILE A O 1
ATOM 1833 N N . TRP A 1 234 ? 15.318 4.224 -6.403 1.00 94.75 234 TRP A N 1
ATOM 1834 C CA . TRP A 1 234 ? 14.845 5.589 -6.583 1.00 94.75 234 TRP A CA 1
ATOM 1835 C C . TRP A 1 234 ? 14.527 6.238 -5.238 1.00 94.75 234 TRP A C 1
ATOM 1837 O O . TRP A 1 234 ? 14.148 5.569 -4.272 1.00 94.75 234 TRP A O 1
ATOM 1847 N N . ASN A 1 235 ? 14.663 7.563 -5.206 1.00 93.88 235 ASN A N 1
ATOM 1848 C CA . ASN A 1 235 ? 14.391 8.378 -4.033 1.00 93.88 235 ASN A CA 1
ATOM 1849 C C . ASN A 1 235 ? 12.987 8.974 -4.051 1.00 93.88 235 ASN A C 1
ATOM 1851 O O . ASN A 1 235 ? 12.401 9.254 -5.100 1.00 93.88 235 ASN A O 1
ATOM 1855 N N . LEU A 1 236 ? 12.465 9.193 -2.850 1.00 93.38 236 LEU A N 1
ATOM 1856 C CA . LEU A 1 236 ? 11.202 9.881 -2.631 1.00 93.38 236 LEU A CA 1
ATOM 1857 C C . LEU A 1 236 ? 11.245 11.320 -3.185 1.00 93.38 236 LEU A C 1
ATOM 1859 O O . LEU A 1 236 ? 12.312 11.937 -3.190 1.00 93.38 236 LEU A O 1
ATOM 1863 N N . PRO A 1 237 ? 10.105 11.886 -3.628 1.00 91.56 237 PRO A N 1
ATOM 1864 C CA . PRO A 1 237 ? 10.039 13.283 -4.048 1.00 91.56 237 PRO A CA 1
ATOM 1865 C C . PRO A 1 237 ? 10.420 14.219 -2.894 1.00 91.56 237 PRO A C 1
ATOM 1867 O O . PRO A 1 237 ? 10.174 13.904 -1.732 1.00 91.56 237 PRO A O 1
ATOM 1870 N N . GLY A 1 238 ? 10.971 15.396 -3.206 1.00 90.12 238 GLY A N 1
ATOM 1871 C CA . GLY A 1 238 ? 11.553 16.308 -2.206 1.00 90.12 238 GLY A CA 1
ATOM 1872 C C . GLY A 1 238 ? 10.609 16.760 -1.079 1.00 90.12 238 GLY A C 1
ATOM 1873 O O . GLY A 1 238 ? 11.073 17.183 -0.022 1.00 90.12 238 GLY A O 1
ATOM 1874 N N . GLN A 1 239 ? 9.292 16.643 -1.272 1.00 91.62 239 GLN A N 1
ATOM 1875 C CA . GLN A 1 239 ? 8.278 16.899 -0.240 1.00 91.62 239 GLN A CA 1
ATOM 1876 C C . GLN A 1 239 ? 8.269 15.834 0.870 1.00 91.62 239 GLN A C 1
ATOM 1878 O O . GLN A 1 239 ? 7.995 16.166 2.022 1.00 91.62 239 GLN A O 1
ATOM 1883 N N . ILE A 1 240 ? 8.602 14.579 0.542 1.00 92.38 240 ILE A N 1
ATOM 1884 C CA . ILE A 1 240 ? 8.585 13.443 1.481 1.00 92.38 240 ILE A CA 1
ATOM 1885 C C . ILE A 1 240 ? 9.963 12.788 1.668 1.00 92.38 240 ILE A C 1
ATOM 1887 O O . ILE A 1 240 ? 10.118 11.906 2.508 1.00 92.38 240 ILE A O 1
ATOM 1891 N N . GLN A 1 241 ? 10.980 13.226 0.922 1.00 92.44 241 GLN A N 1
ATOM 1892 C CA . GLN A 1 241 ? 12.363 12.775 1.074 1.00 92.44 241 GLN A CA 1
ATOM 1893 C C . GLN A 1 241 ? 12.862 12.970 2.516 1.00 92.44 241 GLN A C 1
ATOM 1895 O O . GLN A 1 241 ? 12.452 13.937 3.173 1.00 92.44 241 GLN A O 1
ATOM 1900 N N . PRO A 1 242 ? 13.739 12.078 3.021 1.00 90.00 242 PRO A N 1
ATOM 1901 C CA . PRO A 1 242 ? 14.289 12.248 4.350 1.00 90.00 242 PRO A CA 1
ATOM 1902 C C . PRO A 1 242 ? 14.957 13.606 4.559 1.00 90.00 242 PRO A C 1
ATOM 1904 O O . PRO A 1 242 ? 15.568 14.160 3.647 1.00 90.00 242 PRO A O 1
ATOM 1907 N N . GLN A 1 243 ? 14.831 14.153 5.770 1.00 81.00 243 GLN A N 1
ATOM 1908 C CA . GLN A 1 243 ? 15.392 15.470 6.088 1.00 81.00 243 GLN A CA 1
ATOM 1909 C C . GLN A 1 243 ? 16.924 15.453 6.187 1.00 81.00 243 GLN A C 1
ATOM 1911 O O . GLN A 1 243 ? 17.558 16.462 5.893 1.00 81.00 243 GLN A O 1
ATOM 1916 N N . ALA A 1 244 ? 17.513 14.327 6.596 1.00 84.12 244 ALA A N 1
ATOM 1917 C CA . ALA A 1 244 ? 18.959 14.176 6.670 1.00 84.12 244 ALA A CA 1
ATOM 1918 C C . ALA A 1 244 ? 19.536 13.841 5.287 1.00 84.12 244 ALA A C 1
ATOM 1920 O O . ALA A 1 244 ? 19.110 12.874 4.655 1.00 84.12 244 ALA A O 1
ATOM 1921 N N . GLU A 1 245 ? 20.538 14.606 4.846 1.00 77.75 245 GLU A N 1
ATOM 1922 C CA . GLU A 1 245 ? 21.227 14.401 3.559 1.00 77.75 245 GLU A CA 1
ATOM 1923 C C . GLU A 1 245 ? 21.904 13.020 3.465 1.00 77.75 245 GLU A C 1
ATOM 1925 O O . GLU A 1 245 ? 22.061 12.473 2.376 1.00 77.75 245 GLU A O 1
ATOM 1930 N N . GLU A 1 246 ? 22.225 12.414 4.611 1.00 83.50 246 GLU A N 1
ATOM 1931 C CA . GLU A 1 246 ? 22.878 11.105 4.725 1.00 83.50 246 GLU A CA 1
ATOM 1932 C C . GLU A 1 246 ? 21.909 9.948 5.032 1.00 83.50 246 GLU A C 1
ATOM 1934 O O . GLU A 1 246 ? 22.344 8.832 5.309 1.00 83.50 246 GLU A O 1
ATOM 1939 N N . ALA A 1 247 ? 20.589 10.166 4.981 1.00 81.25 247 ALA A N 1
ATOM 1940 C CA . ALA A 1 247 ? 19.595 9.151 5.362 1.00 81.25 247 ALA A CA 1
ATOM 1941 C C . ALA A 1 247 ? 19.579 7.894 4.465 1.00 81.25 247 ALA A C 1
ATOM 1943 O O . ALA A 1 247 ? 18.900 6.917 4.783 1.00 81.25 247 ALA A O 1
ATOM 1944 N N . GLY A 1 248 ? 20.307 7.914 3.346 1.00 86.00 248 GLY A N 1
ATOM 1945 C CA . GLY A 1 248 ? 20.318 6.841 2.362 1.00 86.00 248 GLY A CA 1
ATOM 1946 C C . GLY A 1 248 ? 19.028 6.766 1.543 1.00 86.00 248 GLY A C 1
ATOM 1947 O O . GLY A 1 248 ? 18.187 7.665 1.561 1.00 86.00 248 GLY A O 1
ATOM 1948 N N . ASN A 1 249 ? 18.894 5.680 0.782 1.00 87.75 249 ASN A N 1
ATOM 1949 C CA . ASN A 1 249 ? 17.702 5.426 -0.022 1.00 87.75 249 ASN A CA 1
ATOM 1950 C C . ASN A 1 249 ? 16.586 4.808 0.841 1.00 87.75 249 ASN A C 1
ATOM 1952 O O . ASN A 1 249 ? 16.884 4.118 1.822 1.00 87.75 249 ASN A O 1
ATOM 1956 N N . PRO A 1 250 ? 15.307 4.984 0.462 1.00 89.94 250 PRO A N 1
ATOM 1957 C CA . PRO A 1 250 ? 14.198 4.307 1.119 1.00 89.94 250 PRO A CA 1
ATOM 1958 C C . PRO A 1 250 ? 14.395 2.788 1.156 1.00 89.94 250 PRO A C 1
ATOM 1960 O O . PRO A 1 250 ? 14.998 2.194 0.260 1.00 89.94 250 PRO A O 1
ATOM 1963 N N . THR A 1 251 ? 13.862 2.160 2.200 1.00 89.69 251 THR A N 1
ATOM 1964 C CA . THR A 1 251 ? 13.888 0.704 2.375 1.00 89.69 251 THR A CA 1
ATOM 1965 C C . THR A 1 251 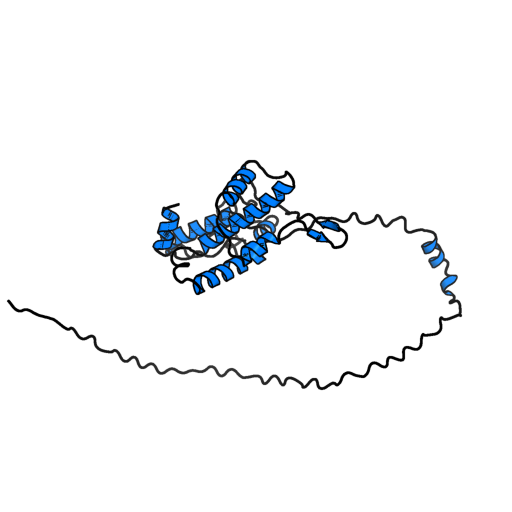? 12.499 0.111 2.148 1.00 89.69 251 THR A C 1
ATOM 1967 O O . THR A 1 251 ? 11.505 0.832 2.077 1.00 89.69 251 THR A O 1
ATOM 1970 N N . GLN A 1 252 ? 12.412 -1.220 2.080 1.00 88.56 252 GLN A N 1
ATOM 1971 C CA . GLN A 1 252 ? 11.138 -1.946 1.953 1.00 88.56 252 GLN A CA 1
ATOM 1972 C C . GLN A 1 252 ? 10.181 -1.730 3.138 1.00 88.56 252 GLN A C 1
ATOM 1974 O O . GLN A 1 252 ? 8.996 -2.019 3.017 1.00 88.56 252 GLN A O 1
ATOM 1979 N N . ASN A 1 253 ? 10.674 -1.191 4.258 1.00 89.19 253 ASN A N 1
ATOM 1980 C CA . ASN A 1 253 ? 9.842 -0.843 5.410 1.00 89.19 253 ASN A CA 1
ATOM 1981 C C . ASN A 1 253 ? 8.900 0.333 5.113 1.00 89.19 253 ASN A C 1
ATOM 1983 O O . ASN A 1 253 ? 7.924 0.533 5.829 1.00 89.19 253 ASN A O 1
ATOM 1987 N N . LEU A 1 254 ? 9.187 1.125 4.077 1.00 92.88 254 LEU A N 1
ATOM 1988 C CA . LEU A 1 254 ? 8.312 2.201 3.641 1.00 92.88 254 LEU A CA 1
ATOM 1989 C C . LEU A 1 254 ? 7.197 1.615 2.767 1.00 92.88 254 LEU A C 1
ATOM 1991 O O . LEU A 1 254 ? 7.430 1.232 1.618 1.00 92.88 254 LEU A O 1
ATOM 1995 N N . LEU A 1 255 ? 5.980 1.531 3.310 1.00 92.50 255 LEU A N 1
ATOM 1996 C CA . LEU A 1 255 ? 4.874 0.849 2.642 1.00 92.50 255 LEU A CA 1
ATOM 1997 C C . LEU A 1 255 ? 4.557 1.477 1.279 1.00 92.50 255 LEU A C 1
ATOM 1999 O O . LEU A 1 255 ? 4.437 2.693 1.133 1.00 92.50 255 LEU A O 1
ATOM 2003 N N . GLY A 1 256 ? 4.421 0.618 0.268 1.00 92.38 256 GLY A N 1
ATOM 2004 C CA . GLY A 1 256 ? 4.200 1.017 -1.124 1.00 92.38 256 GLY A CA 1
ATOM 2005 C C . GLY A 1 256 ? 5.479 1.284 -1.924 1.00 92.38 256 GLY A C 1
ATOM 2006 O O . GLY A 1 256 ? 5.409 1.321 -3.154 1.00 92.38 256 GLY A O 1
ATOM 2007 N N . TRP A 1 257 ? 6.645 1.408 -1.281 1.00 95.81 257 TRP A N 1
ATOM 2008 C CA . TRP A 1 257 ? 7.924 1.535 -1.981 1.00 95.81 257 TRP A CA 1
ATOM 2009 C C . TRP A 1 257 ? 8.483 0.167 -2.380 1.00 95.81 257 TRP A C 1
ATOM 2011 O O . TRP A 1 257 ? 8.464 -0.799 -1.620 1.00 95.81 257 TRP A O 1
ATOM 2021 N N . SER A 1 258 ? 9.042 0.094 -3.583 1.00 95.94 258 SER A N 1
ATOM 2022 C CA . SER A 1 258 ? 9.936 -0.986 -3.989 1.00 95.94 258 SER A CA 1
ATOM 2023 C C . SER A 1 258 ? 10.908 -0.464 -5.033 1.00 95.94 258 SER A C 1
ATOM 2025 O O . SER A 1 258 ? 10.608 0.507 -5.726 1.00 95.94 258 SER A O 1
ATOM 2027 N N . ALA A 1 259 ? 12.016 -1.174 -5.239 1.00 97.12 259 ALA A N 1
ATOM 2028 C CA . ALA A 1 259 ? 12.863 -0.952 -6.405 1.00 97.12 259 ALA A CA 1
ATOM 2029 C C . ALA A 1 259 ? 12.038 -1.011 -7.703 1.00 97.12 259 ALA A C 1
ATOM 2031 O O . ALA A 1 259 ? 11.105 -1.817 -7.808 1.00 97.12 259 ALA A O 1
ATOM 2032 N N . ALA A 1 260 ? 12.407 -0.177 -8.672 1.00 97.44 260 ALA A N 1
ATOM 2033 C CA . ALA A 1 260 ? 11.763 -0.127 -9.971 1.00 97.44 260 ALA A CA 1
ATOM 2034 C C . ALA A 1 260 ? 11.946 -1.450 -10.734 1.00 97.44 260 ALA A C 1
ATOM 2036 O O . ALA A 1 260 ? 12.909 -2.208 -10.526 1.00 97.44 260 ALA A O 1
ATOM 2037 N N . SER A 1 261 ? 11.007 -1.743 -11.619 1.00 97.62 261 SER A N 1
ATOM 2038 C CA . SER A 1 261 ? 10.982 -2.914 -12.485 1.00 97.62 261 SER A CA 1
ATOM 2039 C C . SER A 1 261 ? 10.680 -2.516 -13.924 1.00 97.62 261 SER A C 1
ATOM 2041 O O . SER A 1 261 ? 10.016 -1.516 -14.179 1.00 97.62 261 SER A O 1
ATOM 2043 N N . THR A 1 262 ? 11.217 -3.282 -14.871 1.00 97.88 262 THR A N 1
ATOM 2044 C CA . THR A 1 262 ? 10.950 -3.069 -16.294 1.00 97.88 262 THR A CA 1
ATOM 2045 C C . THR A 1 262 ? 9.539 -3.537 -16.626 1.00 97.88 262 THR A C 1
ATOM 2047 O O . THR A 1 262 ? 9.170 -4.666 -16.295 1.00 97.88 262 THR A O 1
ATOM 2050 N N . LEU A 1 263 ? 8.782 -2.681 -17.303 1.00 98.00 263 LEU A N 1
ATOM 2051 C CA . LEU A 1 263 ? 7.441 -2.973 -17.788 1.00 98.00 263 LEU A CA 1
ATOM 2052 C C . LEU A 1 263 ? 7.500 -3.593 -19.189 1.00 98.00 263 LEU A C 1
ATOM 2054 O O . LEU A 1 263 ? 8.369 -3.253 -19.995 1.00 98.00 263 LEU A O 1
ATOM 2058 N N . CYS A 1 264 ? 6.575 -4.502 -19.497 1.00 97.50 264 CYS A N 1
ATOM 2059 C CA . CYS A 1 264 ? 6.395 -4.984 -20.867 1.00 97.50 264 CYS A CA 1
ATOM 2060 C C . CYS A 1 264 ? 5.533 -4.019 -21.695 1.00 97.50 264 CYS A C 1
ATOM 2062 O O . CYS A 1 264 ? 4.877 -3.124 -21.163 1.00 97.50 264 CYS A O 1
ATOM 2064 N N . THR A 1 265 ? 5.514 -4.215 -23.014 1.00 97.62 265 THR A N 1
ATOM 2065 C CA . THR A 1 265 ? 4.772 -3.357 -23.949 1.00 97.62 265 THR A CA 1
ATOM 2066 C C . THR A 1 265 ? 3.286 -3.262 -23.609 1.00 97.62 265 THR A C 1
ATOM 2068 O O . THR A 1 265 ? 2.721 -2.176 -23.647 1.00 97.62 265 THR A O 1
ATOM 2071 N N . GLU A 1 266 ? 2.650 -4.371 -23.239 1.00 97.50 266 GLU A N 1
ATOM 2072 C CA . GLU A 1 266 ? 1.224 -4.383 -22.903 1.00 97.50 266 GLU A CA 1
ATOM 2073 C C . GLU A 1 266 ? 0.921 -3.663 -21.578 1.00 97.50 266 GLU A C 1
ATOM 2075 O O . GLU A 1 266 ? -0.096 -2.984 -21.471 1.00 97.50 266 GLU A O 1
ATOM 2080 N N . GLN A 1 267 ? 1.823 -3.736 -20.594 1.00 97.25 267 GLN A N 1
ATOM 2081 C CA . GLN A 1 267 ? 1.709 -2.955 -19.356 1.00 97.25 267 GLN A CA 1
ATOM 2082 C C . GLN A 1 267 ? 1.875 -1.451 -19.611 1.00 97.25 267 GLN A C 1
ATOM 2084 O O . GLN A 1 267 ? 1.176 -0.651 -18.996 1.00 97.25 267 GLN A O 1
ATOM 2089 N N . LEU A 1 268 ? 2.782 -1.053 -20.512 1.00 97.00 268 LEU A N 1
ATOM 2090 C CA . LEU A 1 268 ? 2.948 0.354 -20.899 1.00 97.00 268 LEU A CA 1
ATOM 2091 C C . LEU A 1 268 ? 1.670 0.904 -21.538 1.00 97.00 268 LEU A C 1
ATOM 2093 O O . LEU A 1 268 ? 1.191 1.957 -21.129 1.00 97.00 268 LEU A O 1
ATOM 2097 N N . GLN A 1 269 ? 1.074 0.147 -22.464 1.00 96.12 269 GLN A N 1
ATOM 2098 C CA . GLN A 1 269 ? -0.183 0.525 -23.116 1.00 96.12 269 GLN A CA 1
ATOM 2099 C C . GLN A 1 269 ? -1.317 0.748 -22.112 1.00 96.12 269 GLN A C 1
ATOM 2101 O O . GLN A 1 269 ? -2.102 1.676 -22.284 1.00 96.12 269 GLN A O 1
ATOM 2106 N N . LEU A 1 270 ? -1.391 -0.067 -21.052 1.00 94.25 270 LEU A N 1
ATOM 2107 C CA . LEU A 1 270 ? -2.384 0.117 -19.994 1.00 94.25 270 LEU A CA 1
ATOM 2108 C C . LEU A 1 270 ? -2.237 1.492 -19.325 1.00 94.25 270 LEU A C 1
ATOM 2110 O O . LEU A 1 270 ? -3.229 2.204 -19.187 1.00 94.25 270 LEU A O 1
ATOM 2114 N N . PHE A 1 271 ? -1.015 1.883 -18.953 1.00 92.50 271 PHE A N 1
ATOM 2115 C CA . PHE A 1 271 ? -0.759 3.174 -18.304 1.00 92.50 271 PHE A CA 1
ATOM 2116 C C . PHE A 1 271 ? -0.898 4.375 -19.242 1.00 92.50 271 PHE A C 1
ATOM 2118 O O . PHE A 1 271 ? -1.225 5.458 -18.776 1.00 92.50 271 PHE A O 1
ATOM 2125 N N . GLU A 1 272 ? -0.661 4.203 -20.541 1.00 90.94 272 GLU A N 1
ATOM 2126 C CA . GLU A 1 272 ? -0.870 5.256 -21.546 1.00 90.94 272 GLU A CA 1
ATOM 2127 C C . GLU A 1 272 ? -2.354 5.470 -21.883 1.00 90.94 272 GLU A C 1
ATOM 2129 O O . GLU A 1 272 ? -2.726 6.532 -22.378 1.00 90.94 272 GLU A O 1
ATOM 2134 N N . SER A 1 273 ? -3.192 4.455 -21.652 1.00 90.06 273 SER A N 1
ATOM 2135 C CA . SER A 1 273 ? -4.632 4.497 -21.940 1.00 90.06 273 SER A CA 1
ATOM 2136 C C . SER A 1 273 ? -5.498 5.051 -20.805 1.00 90.06 273 SER A C 1
ATOM 2138 O O . SER A 1 273 ? -6.674 5.335 -21.041 1.00 90.06 273 SER A O 1
ATOM 2140 N N . ALA A 1 274 ? -4.935 5.153 -19.599 1.00 77.94 274 ALA A N 1
ATOM 2141 C CA . ALA A 1 274 ? -5.598 5.635 -18.388 1.00 77.94 274 ALA A CA 1
ATOM 2142 C C . ALA A 1 274 ? -5.470 7.158 -18.247 1.00 77.94 274 ALA A C 1
ATOM 2144 O O . ALA A 1 274 ? -6.468 7.782 -17.822 1.00 77.94 274 ALA A O 1
#

Organism: Photinus pyralis (NCBI:txid7054)

Sequence (274 aa):
GRGGRGRGGFRGGKNNNAGGQKPQGESQNITIGQFNTAPKSVNTSLTPMKPSTQPSELRNDPMWQDFEAEGLEGFVAYAPRRTFAVTLEGLAPLIDQVYDTLNSCDRNFSKHVSRSGFSYYVWMHAYGRIIAIKEHRGEETFEEKQFLEFVRGDVYPLPAPIEEYLRSIGNVQDSTGIEYKLSFPVWPNAEGHFGRVGVDTFTHYMSLAAPVVAARRIQQDLIYTADQAGGRIWNLPGQIQPQAEEAGNPTQNLLGWSAASTLCTEQLQLFESA

pLDDT: mean 81.04, std 19.21, range [39.69, 98.5]

Radius of gyration: 31.91 Å; chains: 1; bounding box: 51×60×131 Å